Protein AF-A0A7Z9REV5-F1 (afdb_monomer_lite)

Foldseek 3Di:
DPDPDPADDADPPDDDPDDDPSNDPDDDPDDDDDDDDDDPDDLDAADVVQQWDDKDAPDDWDQDPVVQKTKGWIWTDHNPDPGTFIFIWIGNPSRHIDWAQPLPDQDPNDSRGGTPGDQDPPDDDDPVRPPQPQSDWDADPPDPDPVVRIDGDGDDPDPDDDDPDPPVVVVVVVVVPDDDVVVVVVVVVVVVVVVVVVVVVVVVD

Sequence (205 aa):
MKQNSPVSIVPLGQRQLCLDDDDIDWMENLTWKMHQPAKKGAVIRPDLSQGISSHQIRAAPLWDPNERIFKILTLGRPDDLEFNASSYFESQDGLNWAKPALNQIEYRETTENNYLSVDQEGVPMDLENYSLAPTLAVYDSDTDDPLARFKGATYIGGLQRNRFQSELVFLCQMLAAGRCCITQLLFQAVMSIIEAMIWLRGHLS

Radius of gyration: 21.75 Å; chains: 1; bounding box: 56×41×66 Å

pLDDT: mean 71.76, std 21.17, range [26.17, 97.0]

Structure (mmCIF, N/CA/C/O backbone):
data_AF-A0A7Z9REV5-F1
#
_entry.id   AF-A0A7Z9REV5-F1
#
loop_
_atom_site.group_PDB
_atom_site.id
_atom_site.type_symbol
_atom_site.label_atom_id
_atom_site.label_alt_id
_atom_site.label_comp_id
_atom_site.label_asym_id
_atom_site.label_entity_id
_atom_site.label_seq_id
_atom_site.pdbx_PDB_ins_code
_atom_site.Cartn_x
_atom_site.Cartn_y
_atom_site.Cartn_z
_atom_site.occupancy
_atom_site.B_iso_or_equiv
_atom_site.auth_seq_id
_atom_site.auth_comp_id
_atom_site.auth_asym_id
_atom_site.auth_atom_id
_atom_site.pdbx_PDB_mod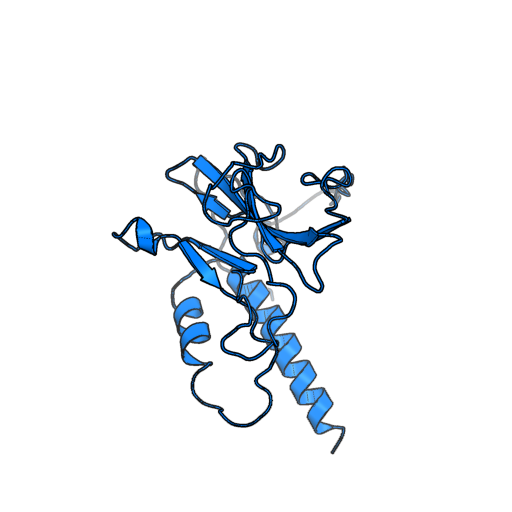el_num
ATOM 1 N N . MET A 1 1 ? -2.749 -3.247 43.337 1.00 40.34 1 MET A N 1
ATOM 2 C CA . MET A 1 1 ? -3.198 -1.851 43.150 1.00 40.34 1 MET A CA 1
ATOM 3 C C . MET A 1 1 ? -2.859 -1.467 41.724 1.00 40.34 1 MET A C 1
ATOM 5 O O . MET A 1 1 ? -1.673 -1.392 41.426 1.00 40.34 1 MET A O 1
ATOM 9 N N . LYS A 1 2 ? -3.856 -1.330 40.837 1.00 52.88 2 LYS A N 1
ATOM 10 C CA . LYS A 1 2 ? -3.623 -0.719 39.520 1.00 52.88 2 LYS A CA 1
ATOM 11 C C . LYS A 1 2 ? -3.199 0.731 39.784 1.00 52.88 2 LYS A C 1
ATOM 13 O O . LYS A 1 2 ? -3.847 1.412 40.576 1.00 52.88 2 LYS A O 1
ATOM 18 N N . GLN A 1 3 ? -2.059 1.149 39.240 1.00 51.62 3 GLN A N 1
ATOM 19 C CA . GLN A 1 3 ? -1.683 2.563 39.242 1.00 51.62 3 GLN A CA 1
ATOM 20 C C . GLN A 1 3 ? -2.773 3.335 38.488 1.00 51.62 3 GLN A C 1
ATOM 22 O O . GLN A 1 3 ? -3.322 2.806 37.525 1.00 51.62 3 GLN A O 1
ATOM 27 N N . ASN A 1 4 ? -3.115 4.543 38.945 1.00 59.03 4 ASN A N 1
ATOM 28 C CA . ASN A 1 4 ? -4.060 5.423 38.254 1.00 59.03 4 ASN A CA 1
ATOM 29 C C . ASN A 1 4 ? -3.465 5.838 36.901 1.00 59.03 4 ASN A C 1
ATOM 31 O O . ASN A 1 4 ? -2.814 6.879 36.796 1.00 59.03 4 ASN A O 1
ATOM 35 N N . SER A 1 5 ? -3.667 5.013 35.878 1.00 56.62 5 SER A N 1
ATOM 36 C CA . SER A 1 5 ? -3.494 5.420 34.491 1.00 56.62 5 SER A CA 1
ATOM 37 C C . SER A 1 5 ? -4.490 6.549 34.191 1.00 56.62 5 SER A C 1
ATOM 39 O O . SER A 1 5 ? -5.608 6.535 34.716 1.00 56.62 5 SER A O 1
ATOM 41 N N . PRO A 1 6 ? -4.103 7.569 33.410 1.00 63.97 6 PRO A N 1
ATOM 42 C CA . PRO A 1 6 ? -5.026 8.627 33.025 1.00 63.97 6 PRO A CA 1
ATOM 43 C C . PRO A 1 6 ? -6.214 8.024 32.266 1.00 63.97 6 PRO A C 1
ATOM 45 O O . PRO A 1 6 ? -6.020 7.225 31.356 1.00 63.97 6 PRO A O 1
ATOM 48 N N . VAL A 1 7 ? -7.433 8.419 32.645 1.00 67.31 7 VAL A N 1
ATOM 49 C CA . VAL A 1 7 ? -8.666 7.993 31.969 1.00 67.31 7 VAL A CA 1
ATOM 50 C C . VAL A 1 7 ? -8.585 8.389 30.496 1.00 67.31 7 VAL A C 1
ATOM 52 O O . VAL A 1 7 ? -8.423 9.570 30.173 1.00 67.31 7 VAL A O 1
ATOM 55 N N . SER A 1 8 ? -8.697 7.401 29.612 1.00 70.00 8 SER A N 1
ATOM 56 C CA . SER A 1 8 ? -8.812 7.606 28.171 1.00 70.00 8 SER A CA 1
ATOM 57 C C . SER A 1 8 ? -10.162 8.264 27.873 1.00 70.00 8 SER A C 1
ATOM 59 O O . SER A 1 8 ? -11.220 7.703 28.155 1.00 70.00 8 SER A O 1
ATOM 61 N N . ILE A 1 9 ? -10.149 9.500 27.366 1.00 77.50 9 ILE A N 1
ATOM 62 C CA . ILE A 1 9 ? -11.364 10.226 26.976 1.00 77.50 9 ILE A CA 1
ATOM 63 C C . ILE A 1 9 ? -11.417 10.253 25.454 1.00 77.50 9 ILE A C 1
ATOM 65 O O . ILE A 1 9 ? -10.601 10.921 24.820 1.00 77.50 9 ILE A O 1
ATOM 69 N N . VAL A 1 10 ? -12.411 9.580 24.872 1.00 81.31 10 VAL A N 1
ATOM 70 C CA . VAL A 1 10 ? -12.722 9.689 23.441 1.00 81.31 10 VAL A CA 1
ATOM 71 C C . VAL A 1 10 ? -13.585 10.938 23.226 1.00 81.31 10 VAL A C 1
ATOM 73 O O . VAL A 1 10 ? -14.709 10.988 23.736 1.00 81.31 10 VAL A O 1
ATOM 76 N N . PRO A 1 11 ? -13.109 11.964 22.495 1.00 85.25 11 PRO A N 1
ATOM 77 C CA . PRO A 1 11 ? -13.899 13.161 22.230 1.00 85.25 11 PRO A CA 1
ATOM 78 C C . PRO A 1 11 ? -15.211 12.841 21.509 1.00 85.25 11 PRO A C 1
ATOM 80 O O . PRO A 1 11 ? -15.286 11.928 20.683 1.00 85.25 11 PRO A O 1
ATOM 83 N N . LEU A 1 12 ? -16.244 13.644 21.773 1.00 83.19 12 LEU A N 1
ATOM 84 C CA . LEU A 1 12 ? -17.535 13.499 21.107 1.00 83.19 12 LEU A CA 1
ATOM 85 C C . LEU A 1 12 ? -17.359 13.579 19.579 1.00 83.19 12 LEU A C 1
ATOM 87 O O . LEU A 1 12 ? -16.775 14.528 19.061 1.00 83.19 12 LEU A O 1
ATOM 91 N N . GLY A 1 13 ? -17.874 12.577 18.862 1.00 86.25 13 GLY A N 1
ATOM 92 C CA . GLY A 1 13 ? -17.752 12.470 17.403 1.00 86.25 13 GLY A CA 1
ATOM 93 C C . GLY A 1 13 ? -16.536 11.678 16.912 1.00 86.25 13 GLY A C 1
ATOM 94 O O . GLY A 1 13 ? -16.452 11.401 15.716 1.00 86.25 13 GLY A O 1
ATOM 95 N N . GLN A 1 14 ? -15.635 11.258 17.803 1.00 84.00 14 GLN A N 1
ATOM 96 C CA . GLN A 1 14 ? -14.557 10.326 17.475 1.00 84.00 14 GLN A CA 1
ATOM 97 C C . GLN A 1 14 ? -14.938 8.885 17.830 1.00 84.00 14 GLN A C 1
ATOM 99 O O . GLN A 1 14 ? -15.880 8.628 18.581 1.00 84.00 14 GLN A O 1
ATOM 104 N N . ARG A 1 15 ? -14.224 7.925 17.238 1.00 80.25 15 ARG A N 1
ATOM 105 C CA . ARG A 1 15 ? -14.389 6.494 17.508 1.00 80.25 15 ARG A CA 1
ATOM 106 C C . ARG A 1 15 ? -13.037 5.910 17.871 1.00 80.25 15 ARG A C 1
ATOM 108 O O . ARG A 1 15 ? -12.053 6.171 17.186 1.00 80.25 15 ARG A O 1
ATOM 115 N N . GLN A 1 16 ? -13.020 5.099 18.914 1.00 77.94 16 GLN A N 1
ATOM 116 C CA . GLN A 1 16 ? -11.859 4.325 19.310 1.00 77.94 16 GLN A CA 1
ATOM 117 C C . GLN A 1 16 ? -11.943 2.938 18.668 1.00 77.94 16 GLN A C 1
ATOM 119 O O . GLN A 1 16 ? -12.993 2.296 18.695 1.00 77.94 16 GLN A O 1
ATOM 124 N N . LEU A 1 17 ? -10.856 2.520 18.018 1.00 76.31 17 LEU A N 1
ATOM 125 C CA . LEU A 1 17 ? -10.814 1.269 17.260 1.00 76.31 17 LEU A CA 1
ATOM 126 C C . LEU A 1 17 ? -10.536 0.053 18.155 1.00 76.31 17 LEU A C 1
ATOM 128 O O . LEU A 1 17 ? -11.086 -1.017 17.908 1.00 76.31 17 LEU A O 1
ATOM 132 N N . CYS A 1 18 ? -9.705 0.231 19.185 1.00 77.81 18 CYS A N 1
ATOM 133 C CA . CYS A 1 18 ? -9.316 -0.810 20.134 1.00 77.81 18 CYS A CA 1
ATOM 134 C C . CYS A 1 18 ? -9.806 -0.432 21.530 1.00 77.81 18 CYS A C 1
ATOM 136 O O . CYS A 1 18 ? -9.525 0.675 21.977 1.00 77.81 18 CYS A O 1
ATOM 138 N N . LEU A 1 19 ? -10.555 -1.327 22.170 1.00 78.38 19 LEU A N 1
ATOM 139 C CA . LEU A 1 19 ? -10.929 -1.223 23.578 1.00 78.38 19 LEU A CA 1
ATOM 140 C C . LEU A 1 19 ? -9.958 -2.080 24.381 1.00 78.38 19 LEU A C 1
ATOM 142 O O . LEU A 1 19 ? -9.921 -3.299 24.185 1.00 78.38 19 LEU A O 1
ATOM 146 N N . ASP A 1 20 ? -9.230 -1.440 25.281 1.00 76.94 20 ASP A N 1
ATOM 147 C CA . ASP A 1 20 ? -8.232 -2.073 26.127 1.00 76.94 20 ASP A CA 1
ATOM 148 C C . ASP A 1 20 ? -8.725 -2.069 27.592 1.00 76.94 20 ASP A C 1
ATOM 150 O O . ASP A 1 20 ? -9.698 -1.399 27.945 1.00 76.94 20 ASP A O 1
ATOM 154 N N . ASP A 1 21 ? -8.065 -2.819 28.480 1.00 78.81 21 ASP A N 1
ATOM 155 C CA . ASP A 1 21 ? -8.470 -2.933 29.896 1.00 78.81 21 ASP A CA 1
ATOM 156 C C . ASP A 1 21 ? -8.438 -1.595 30.659 1.00 78.81 21 ASP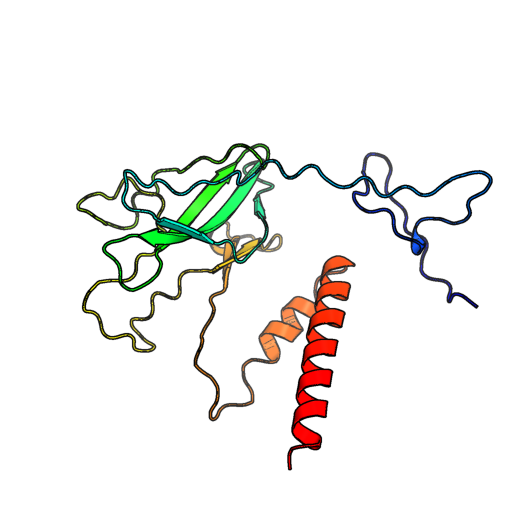 A C 1
ATOM 158 O O . ASP A 1 21 ? -9.046 -1.480 31.725 1.00 78.81 21 ASP A O 1
ATOM 162 N N . ASP A 1 22 ? -7.705 -0.608 30.143 1.00 78.19 22 ASP A N 1
ATOM 163 C CA . ASP A 1 22 ? -7.617 0.741 30.707 1.00 78.19 22 ASP A CA 1
ATOM 164 C C . ASP A 1 22 ? -8.801 1.635 30.291 1.00 78.19 22 ASP A C 1
ATOM 166 O O . ASP A 1 22 ? -9.064 2.644 30.948 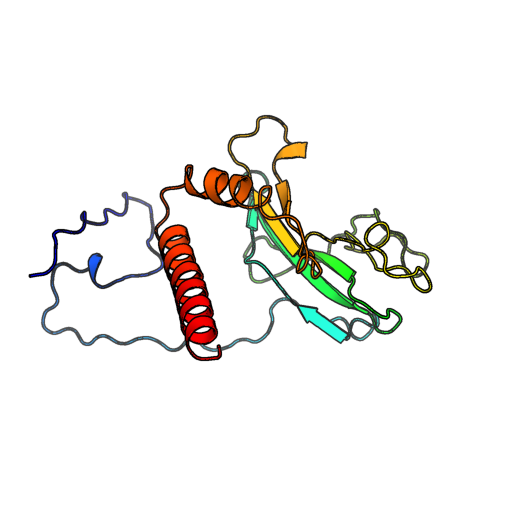1.00 78.19 22 ASP A O 1
ATOM 170 N N . ASP A 1 23 ? -9.547 1.266 29.242 1.00 77.75 23 ASP A N 1
ATOM 171 C CA . ASP A 1 23 ? -10.738 1.995 28.784 1.00 77.75 23 ASP A CA 1
ATOM 172 C C . ASP A 1 23 ? -12.017 1.557 29.518 1.00 77.75 23 ASP A C 1
ATOM 174 O O . ASP A 1 23 ? -13.086 2.145 29.337 1.00 77.75 23 ASP A O 1
ATOM 178 N N . ILE A 1 24 ? -11.932 0.501 30.332 1.00 79.56 24 ILE A N 1
ATOM 179 C CA . ILE A 1 24 ? -13.079 -0.136 30.979 1.00 79.56 24 ILE A CA 1
ATOM 180 C C . ILE A 1 24 ? -12.981 0.048 32.491 1.00 79.56 24 ILE A C 1
ATOM 182 O O . ILE A 1 24 ? -12.212 -0.625 33.171 1.00 79.56 24 ILE A O 1
ATOM 186 N N . ASP A 1 25 ? -13.822 0.935 33.022 1.00 81.31 25 ASP A N 1
ATOM 187 C CA . ASP A 1 25 ? -13.905 1.211 34.462 1.00 81.31 25 ASP A CA 1
ATOM 188 C C . ASP A 1 25 ? -14.454 0.004 35.246 1.00 81.31 25 ASP A C 1
ATOM 190 O O . ASP A 1 25 ? -13.888 -0.422 36.253 1.00 81.31 25 ASP A O 1
ATOM 194 N N . TRP A 1 26 ? -15.531 -0.617 34.751 1.00 83.75 26 TRP A N 1
ATOM 195 C CA . TRP A 1 26 ? -16.111 -1.818 35.353 1.00 83.75 26 TRP A CA 1
ATOM 196 C C . TRP A 1 26 ? -16.945 -2.625 34.346 1.00 83.75 26 TRP A C 1
ATOM 198 O O . TRP A 1 26 ? -17.399 -2.110 33.324 1.00 83.75 26 TRP A O 1
ATOM 208 N N . MET A 1 27 ? -17.161 -3.908 34.646 1.00 85.69 27 MET A N 1
ATOM 209 C CA . MET A 1 27 ? -18.037 -4.806 33.887 1.00 85.69 27 MET A CA 1
ATOM 210 C C . MET A 1 27 ? -18.852 -5.671 34.841 1.00 85.69 27 MET A C 1
ATOM 212 O O . MET A 1 27 ? -18.303 -6.232 35.787 1.00 85.69 27 MET A O 1
ATOM 216 N N . GLU A 1 28 ? -20.136 -5.857 34.555 1.00 92.62 28 GLU A N 1
ATOM 217 C CA . GLU A 1 28 ? -21.008 -6.765 35.302 1.00 92.62 28 GLU A CA 1
ATOM 218 C C . GLU A 1 28 ? -21.945 -7.487 34.341 1.00 92.62 28 GLU A C 1
ATOM 220 O O . GLU A 1 28 ? -22.479 -6.887 33.411 1.00 92.62 28 GLU A O 1
ATOM 225 N N . ASN A 1 29 ? -22.142 -8.790 34.561 1.00 93.44 29 ASN A N 1
ATOM 226 C CA . ASN A 1 29 ? -23.033 -9.636 33.760 1.00 93.44 29 ASN A CA 1
ATOM 227 C C . ASN A 1 29 ? -22.753 -9.618 32.238 1.00 93.44 29 ASN A C 1
ATOM 229 O O . ASN A 1 29 ? -23.631 -9.947 31.440 1.00 93.44 29 ASN A O 1
ATOM 233 N N . LEU A 1 30 ? -21.525 -9.282 31.822 1.00 87.62 30 LEU A N 1
ATOM 234 C CA . LEU A 1 30 ? -21.071 -9.326 30.430 1.00 87.62 30 LEU A CA 1
ATOM 235 C C . LEU A 1 30 ? -20.077 -10.469 30.215 1.00 87.62 30 LEU A C 1
ATOM 237 O O . LEU A 1 30 ? -19.243 -10.764 31.067 1.00 87.62 30 LEU A O 1
ATOM 241 N N . THR A 1 31 ? -20.146 -11.098 29.042 1.00 84.25 31 THR A N 1
ATOM 242 C CA . THR A 1 31 ? -19.150 -12.077 28.592 1.00 84.25 31 THR A CA 1
ATOM 243 C C . THR A 1 31 ? -18.289 -11.440 27.512 1.00 84.25 31 THR A C 1
ATOM 245 O O . THR A 1 31 ? -18.797 -11.080 26.450 1.00 84.25 31 THR A O 1
ATOM 248 N N . TRP A 1 32 ? -16.985 -11.325 27.763 1.00 80.50 32 TRP A N 1
ATOM 249 C CA . TRP A 1 32 ? -16.032 -10.876 26.753 1.00 80.50 32 TRP A CA 1
ATOM 250 C C . TRP A 1 32 ? -15.918 -11.902 25.628 1.00 80.50 32 TRP A C 1
ATOM 252 O O . TRP A 1 32 ? -15.685 -13.088 25.868 1.00 80.50 32 TRP A O 1
ATOM 262 N N . LYS A 1 33 ? -16.062 -11.442 24.385 1.00 85.00 33 LYS A N 1
ATOM 263 C CA . LYS A 1 33 ? -15.897 -12.285 23.203 1.00 85.00 33 LYS A CA 1
ATOM 264 C C . LYS A 1 33 ? -15.084 -11.553 22.147 1.00 85.00 33 LYS A C 1
ATOM 266 O O . LYS A 1 33 ? -15.582 -10.658 21.475 1.00 85.00 33 LYS A O 1
ATOM 271 N N . MET A 1 34 ? -13.849 -12.003 21.952 1.00 81.81 34 MET A N 1
ATOM 272 C CA . MET A 1 34 ? -13.046 -11.588 20.807 1.00 81.81 34 MET A CA 1
ATOM 273 C C . MET A 1 34 ? -13.565 -12.288 19.552 1.00 81.81 34 MET A C 1
ATOM 275 O O . MET A 1 34 ? -13.509 -13.514 19.428 1.00 81.81 34 MET A O 1
ATOM 279 N N . HIS A 1 35 ? -14.101 -11.509 18.618 1.00 83.88 35 HIS A N 1
ATOM 280 C CA . HIS A 1 35 ? -14.516 -12.026 17.323 1.00 83.88 35 HIS A CA 1
ATOM 281 C C . HIS A 1 35 ? -13.281 -12.258 16.456 1.00 83.88 35 HIS A C 1
ATOM 283 O O . HIS A 1 35 ? -12.540 -11.326 16.160 1.00 83.88 35 HIS A O 1
ATOM 289 N N . GLN A 1 36 ? -13.063 -13.505 16.038 1.00 85.56 36 GLN A N 1
ATOM 290 C CA . GLN A 1 36 ? -11.990 -13.815 15.102 1.00 85.56 36 GLN A CA 1
ATOM 291 C C . GLN A 1 36 ? -12.285 -13.156 13.748 1.00 85.56 36 GLN A C 1
ATOM 293 O O . GLN A 1 36 ? -13.343 -13.426 13.167 1.00 85.56 36 GLN A O 1
ATOM 298 N N . PRO A 1 37 ? -11.390 -12.297 13.228 1.00 85.69 37 PRO A N 1
ATOM 299 C CA . PRO A 1 37 ? -11.586 -11.704 11.919 1.00 85.69 37 PRO A CA 1
ATOM 300 C C . PRO A 1 37 ? -11.567 -12.798 10.848 1.00 85.69 37 PRO A C 1
ATOM 302 O O . PRO A 1 37 ? -10.697 -13.669 10.816 1.00 85.69 37 PRO A O 1
ATOM 305 N N . ALA A 1 38 ? -12.531 -12.748 9.930 1.00 90.56 38 ALA A N 1
ATOM 306 C CA . ALA A 1 38 ? -12.542 -13.643 8.783 1.00 90.56 38 ALA A CA 1
ATOM 307 C C . ALA A 1 38 ? -11.480 -13.188 7.771 1.00 90.56 38 ALA A C 1
ATOM 309 O O . ALA A 1 38 ? -11.631 -12.137 7.149 1.00 90.56 38 ALA A O 1
ATOM 310 N N . LYS A 1 39 ? -10.424 -13.984 7.565 1.00 88.62 39 LYS A N 1
ATOM 311 C CA . LYS A 1 39 ? -9.391 -13.692 6.559 1.00 88.62 39 LYS A CA 1
ATOM 312 C C . LYS A 1 39 ? -10.011 -13.691 5.153 1.00 88.62 39 LYS A C 1
ATOM 314 O O . LYS A 1 39 ? -10.463 -14.728 4.677 1.00 88.62 39 LYS A O 1
ATOM 319 N N . LYS A 1 40 ? -10.020 -12.532 4.483 1.00 88.50 40 LYS A N 1
ATOM 320 C CA . LYS A 1 40 ? -10.588 -12.350 3.126 1.00 88.50 40 LYS A CA 1
ATOM 321 C C . LYS A 1 40 ? -9.564 -12.452 1.987 1.00 88.50 40 LYS A C 1
ATOM 323 O O . LYS A 1 40 ? -9.926 -12.323 0.823 1.00 88.50 40 LYS A O 1
ATOM 328 N N . GLY A 1 41 ? -8.304 -12.736 2.313 1.00 90.44 41 GLY A N 1
ATOM 329 C CA . GLY A 1 41 ? -7.204 -12.786 1.348 1.00 90.44 41 GLY A CA 1
ATOM 330 C C . GLY A 1 41 ? -6.516 -11.433 1.163 1.00 90.44 41 GLY A C 1
ATOM 331 O O . GLY A 1 41 ? -6.765 -10.497 1.919 1.00 90.44 41 GLY A O 1
ATOM 332 N N . ALA A 1 42 ? -5.607 -11.360 0.190 1.00 91.44 42 ALA A N 1
ATOM 333 C CA . ALA A 1 42 ? -4.852 -10.148 -0.110 1.00 91.44 42 ALA A CA 1
ATOM 334 C C . ALA A 1 42 ? -5.690 -9.162 -0.939 1.00 91.44 42 ALA A C 1
ATOM 336 O O . ALA A 1 42 ? -6.359 -9.565 -1.894 1.00 91.44 42 ALA A O 1
ATOM 337 N N . VAL A 1 43 ? -5.633 -7.879 -0.574 1.00 93.06 43 VAL A N 1
ATOM 338 C CA . VAL A 1 43 ? -6.300 -6.779 -1.295 1.00 93.06 43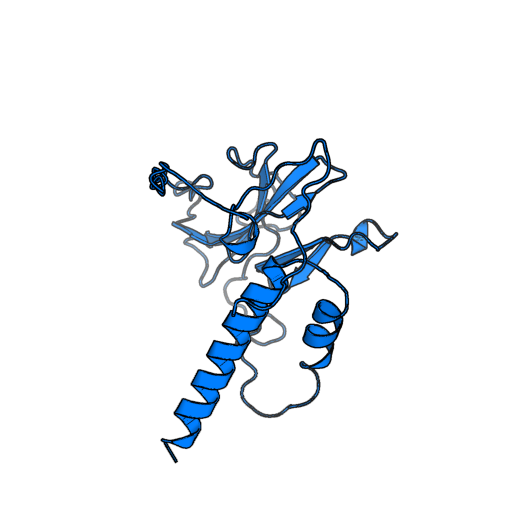 VAL A CA 1
ATOM 339 C C . VAL A 1 43 ? -5.469 -6.263 -2.474 1.00 93.06 43 VAL A C 1
ATOM 341 O O . VAL A 1 43 ? -6.032 -5.876 -3.489 1.00 93.06 43 VAL A O 1
ATOM 344 N N . ILE A 1 44 ? -4.140 -6.369 -2.386 1.00 93.81 44 ILE A N 1
ATOM 345 C CA . ILE A 1 44 ? -3.206 -6.191 -3.504 1.00 93.81 44 ILE A CA 1
ATOM 346 C C . ILE A 1 44 ? -2.706 -7.581 -3.899 1.00 93.81 44 ILE A C 1
ATOM 348 O O . ILE A 1 44 ? -2.214 -8.329 -3.050 1.00 93.81 44 ILE A O 1
ATOM 352 N N . ARG A 1 45 ? -2.864 -7.952 -5.171 1.00 93.69 45 ARG A N 1
ATOM 353 C CA . ARG A 1 45 ? -2.457 -9.264 -5.695 1.00 93.69 45 ARG A CA 1
ATOM 354 C C . ARG A 1 45 ? -1.305 -9.112 -6.691 1.00 93.69 45 ARG A C 1
ATOM 356 O O . ARG A 1 45 ? -1.284 -8.126 -7.422 1.00 93.69 45 ARG A O 1
ATOM 363 N N . PRO A 1 46 ? -0.356 -10.066 -6.730 1.00 92.88 46 PRO A N 1
ATOM 364 C CA . PRO A 1 46 ? 0.622 -10.135 -7.808 1.00 92.88 46 PRO A CA 1
ATOM 365 C C . PRO A 1 46 ? -0.066 -10.311 -9.162 1.00 92.88 46 PRO A C 1
ATOM 367 O O . PRO A 1 46 ? -1.029 -11.071 -9.274 1.00 92.88 46 PRO A O 1
ATOM 370 N N . ASP A 1 47 ? 0.448 -9.614 -10.172 1.00 91.94 47 ASP A N 1
ATOM 371 C CA . ASP A 1 47 ? 0.041 -9.804 -11.558 1.00 91.94 47 ASP A CA 1
ATOM 372 C C . ASP A 1 47 ? 1.034 -10.741 -12.251 1.00 91.94 47 ASP A C 1
ATOM 374 O O . ASP A 1 47 ? 2.083 -10.326 -12.748 1.00 91.94 47 ASP A O 1
ATOM 378 N N . LEU A 1 48 ? 0.685 -12.028 -12.265 1.00 93.19 48 LEU A N 1
ATOM 379 C CA . LEU A 1 48 ? 1.504 -13.072 -12.880 1.00 93.19 48 LEU A CA 1
ATOM 380 C C . LEU A 1 48 ? 1.621 -12.899 -14.400 1.00 93.19 48 LEU A C 1
ATOM 382 O O . LEU A 1 48 ? 2.613 -13.334 -14.975 1.00 93.19 48 LEU A O 1
ATOM 386 N N . SER A 1 49 ? 0.639 -12.263 -15.052 1.00 91.75 49 SER A N 1
ATOM 387 C CA . SER A 1 49 ? 0.702 -11.998 -16.496 1.00 91.75 49 SER A CA 1
ATOM 388 C C . SER A 1 49 ? 1.754 -10.943 -16.841 1.00 91.75 49 SER A C 1
ATOM 390 O O . SER A 1 49 ? 2.285 -10.937 -17.946 1.00 91.75 49 SER A O 1
ATOM 392 N N . GLN A 1 50 ? 2.092 -10.100 -15.864 1.00 88.31 50 GLN A N 1
ATOM 393 C CA . GLN A 1 50 ? 3.158 -9.106 -15.926 1.00 88.31 50 GLN A CA 1
ATOM 394 C C . GLN A 1 50 ? 4.459 -9.625 -15.293 1.00 88.31 50 GLN A C 1
ATOM 396 O O . GLN A 1 50 ? 5.337 -8.830 -14.973 1.00 88.31 50 GLN A O 1
ATOM 401 N N . GLY A 1 51 ? 4.598 -10.934 -15.054 1.00 91.69 51 GLY A N 1
ATOM 402 C CA . GLY A 1 51 ? 5.812 -11.514 -14.468 1.00 91.69 51 GLY A CA 1
ATOM 403 C C . GLY A 1 51 ? 6.059 -11.134 -13.001 1.00 91.69 51 GLY A C 1
ATOM 404 O O . GLY A 1 51 ? 7.147 -11.351 -12.481 1.00 91.69 51 GLY A O 1
ATOM 405 N N . ILE A 1 52 ? 5.074 -10.572 -12.290 1.00 92.50 52 ILE A N 1
ATOM 406 C CA . ILE A 1 52 ? 5.219 -10.228 -10.868 1.00 92.50 52 ILE A CA 1
ATOM 407 C C . ILE A 1 52 ? 4.727 -11.401 -10.026 1.00 92.50 52 ILE A C 1
ATOM 409 O O . ILE A 1 52 ? 3.535 -11.688 -9.989 1.00 92.50 52 ILE A O 1
ATOM 413 N N . SER A 1 53 ? 5.632 -12.058 -9.303 1.00 92.31 53 SER A N 1
ATOM 414 C CA . SER A 1 53 ? 5.341 -13.283 -8.540 1.00 92.31 53 SER A CA 1
ATOM 415 C C . SER A 1 53 ? 4.781 -13.036 -7.134 1.00 92.31 53 SER A C 1
ATOM 417 O O . SER A 1 53 ? 4.020 -13.850 -6.607 1.00 92.31 53 SER A O 1
ATOM 419 N N . SER A 1 54 ? 5.140 -11.918 -6.499 1.00 92.25 54 SER A N 1
ATOM 420 C CA . SER A 1 54 ? 4.677 -11.576 -5.150 1.00 92.25 54 SER A CA 1
ATOM 421 C C . SER A 1 54 ? 4.770 -10.079 -4.870 1.00 92.25 54 SER A C 1
ATOM 423 O O . SER A 1 54 ? 5.498 -9.360 -5.551 1.00 92.25 54 SER A O 1
ATOM 425 N N . HIS A 1 55 ? 4.029 -9.634 -3.852 1.00 92.00 55 HIS A N 1
ATOM 426 C CA . HIS A 1 55 ? 4.162 -8.316 -3.238 1.00 92.00 55 HIS A CA 1
ATOM 427 C C . HIS A 1 55 ? 4.381 -8.487 -1.735 1.00 92.00 55 HIS A C 1
ATOM 429 O O . HIS A 1 55 ? 3.696 -9.285 -1.088 1.00 92.00 55 HIS A O 1
ATOM 435 N N . GLN A 1 56 ? 5.300 -7.711 -1.172 1.00 88.50 56 GLN A N 1
ATOM 436 C CA . GLN A 1 56 ? 5.504 -7.587 0.268 1.00 88.50 56 GLN A CA 1
ATOM 437 C C . GLN A 1 56 ? 5.240 -6.148 0.705 1.00 88.50 56 GLN A C 1
ATOM 439 O O . GLN A 1 56 ? 5.616 -5.208 0.013 1.00 88.50 56 GLN A O 1
ATOM 444 N N . ILE A 1 57 ? 4.636 -5.973 1.878 1.00 86.88 57 ILE A N 1
ATOM 445 C CA . ILE A 1 57 ? 4.514 -4.667 2.534 1.00 86.88 57 ILE A CA 1
ATOM 446 C C . ILE A 1 57 ? 5.435 -4.635 3.750 1.00 86.88 57 ILE A C 1
ATOM 448 O O . ILE A 1 57 ? 5.565 -5.629 4.467 1.00 86.88 57 ILE A O 1
ATOM 452 N N . ARG A 1 58 ? 6.096 -3.498 3.967 1.00 83.62 58 ARG A N 1
ATOM 453 C CA . ARG A 1 58 ? 6.970 -3.261 5.131 1.00 83.62 58 ARG A CA 1
ATOM 454 C C . ARG A 1 58 ? 6.399 -2.215 6.089 1.00 83.62 58 ARG A C 1
ATOM 456 O O . ARG A 1 58 ? 6.937 -2.027 7.174 1.00 83.62 58 ARG A O 1
ATOM 463 N N . ALA A 1 59 ? 5.293 -1.586 5.703 1.00 83.31 59 ALA A N 1
ATOM 464 C CA . ALA A 1 59 ? 4.613 -0.543 6.446 1.00 83.31 59 ALA A CA 1
ATOM 465 C C . ALA A 1 59 ? 3.094 -0.661 6.285 1.00 83.31 59 ALA A C 1
ATOM 467 O O . ALA A 1 59 ? 2.603 -1.237 5.311 1.00 83.31 59 ALA A O 1
ATOM 468 N N . ALA A 1 60 ? 2.358 -0.098 7.243 1.00 88.25 60 ALA A N 1
ATOM 469 C CA . ALA A 1 60 ? 0.924 0.102 7.099 1.00 88.25 60 ALA A CA 1
ATOM 470 C C . ALA A 1 60 ? 0.628 1.150 6.004 1.00 88.25 60 ALA A C 1
ATOM 472 O O . ALA A 1 60 ? 1.477 2.008 5.743 1.00 88.25 60 ALA A O 1
ATOM 473 N N . PRO A 1 61 ? -0.570 1.116 5.389 1.00 91.25 61 PRO A N 1
ATOM 474 C CA . PRO A 1 61 ? -1.070 2.220 4.580 1.00 91.25 61 PRO A CA 1
ATOM 475 C C . PRO A 1 61 ? -0.947 3.570 5.286 1.00 91.25 61 PRO A C 1
ATOM 477 O O . PRO A 1 61 ? -1.291 3.704 6.461 1.00 91.25 61 PRO A O 1
ATOM 480 N N . LEU A 1 62 ? -0.523 4.576 4.538 1.00 91.00 62 LEU A N 1
ATOM 481 C CA . LEU A 1 62 ? -0.464 5.960 4.968 1.00 91.00 62 LEU A CA 1
ATOM 482 C C . LEU A 1 62 ? -1.736 6.680 4.522 1.00 91.00 62 LEU A C 1
ATOM 484 O O . LEU A 1 62 ? -2.115 6.583 3.361 1.00 91.00 62 LEU A O 1
ATOM 488 N N . TRP A 1 63 ? -2.388 7.414 5.418 1.00 89.12 63 TRP A N 1
ATOM 489 C CA . TRP A 1 63 ? -3.492 8.298 5.046 1.00 89.12 63 TRP A CA 1
ATOM 490 C C . TRP A 1 63 ? -2.954 9.672 4.644 1.00 89.12 63 TRP A C 1
ATOM 492 O O . TRP A 1 63 ? -2.274 10.319 5.442 1.00 89.12 63 TRP A O 1
ATOM 502 N N . ASP A 1 64 ? -3.278 10.126 3.435 1.00 88.19 64 ASP A N 1
ATOM 503 C CA . ASP A 1 64 ? -3.053 11.504 3.005 1.00 88.19 64 ASP A CA 1
ATOM 504 C C . ASP A 1 64 ? -4.302 12.347 3.325 1.00 88.19 64 ASP A C 1
ATOM 506 O O . ASP A 1 64 ? -5.343 12.160 2.687 1.00 88.19 64 ASP A O 1
ATOM 510 N N . PRO A 1 65 ? -4.248 13.281 4.292 1.00 84.88 65 PRO A N 1
ATOM 511 C CA . PRO A 1 65 ? -5.411 14.083 4.666 1.00 84.88 65 PRO A CA 1
ATOM 512 C C . PRO A 1 65 ? -5.820 15.116 3.605 1.00 84.88 65 PRO A C 1
ATOM 514 O O . PRO A 1 65 ? -6.980 15.542 3.608 1.00 84.88 65 PRO A O 1
ATOM 517 N N . ASN A 1 66 ? -4.908 15.514 2.714 1.00 86.69 66 ASN A N 1
ATOM 518 C CA . ASN A 1 66 ? -5.177 16.504 1.672 1.00 86.69 66 ASN A CA 1
ATOM 519 C C . ASN A 1 66 ? -5.889 15.851 0.488 1.00 86.69 66 ASN A C 1
ATOM 521 O O . ASN A 1 66 ? -6.939 16.326 0.054 1.00 86.69 66 ASN A O 1
ATOM 525 N N . GLU A 1 67 ? -5.343 14.735 0.006 1.00 88.50 67 GLU A N 1
ATOM 526 C CA . GLU A 1 67 ? -5.921 13.980 -1.112 1.00 88.50 67 GLU A CA 1
ATOM 527 C C . GLU A 1 67 ? -7.068 13.063 -0.670 1.00 88.50 67 GLU A C 1
ATOM 529 O O . GLU A 1 67 ? -7.887 12.655 -1.491 1.00 88.50 67 GLU A O 1
ATOM 534 N N . ARG A 1 68 ? -7.172 12.787 0.636 1.00 93.06 68 ARG A N 1
ATOM 535 C CA . ARG A 1 68 ? -8.163 11.889 1.244 1.00 93.06 68 ARG A CA 1
ATOM 536 C C . ARG A 1 68 ? -8.115 10.484 0.649 1.00 93.06 68 ARG A C 1
ATOM 538 O O . ARG A 1 68 ? -9.151 9.878 0.372 1.00 93.06 68 ARG A O 1
ATOM 545 N N . ILE A 1 69 ? -6.900 9.978 0.477 1.00 94.62 69 ILE A N 1
ATOM 546 C CA . ILE A 1 69 ? -6.632 8.627 -0.007 1.00 94.62 69 ILE A CA 1
ATOM 547 C C . ILE A 1 69 ? -5.590 7.944 0.873 1.00 94.62 69 ILE A C 1
ATOM 549 O O . ILE A 1 69 ? -4.725 8.576 1.480 1.00 94.62 69 ILE A O 1
ATOM 553 N N . PHE A 1 70 ? -5.668 6.624 0.920 1.00 94.62 70 PHE A N 1
ATOM 554 C CA . PHE A 1 70 ? -4.615 5.765 1.420 1.00 94.62 70 PHE A CA 1
ATOM 555 C C . PHE A 1 70 ? -3.548 5.563 0.348 1.00 94.62 70 PHE A C 1
ATOM 557 O O . PHE A 1 70 ? -3.861 5.309 -0.812 1.00 94.62 70 PHE A O 1
ATOM 564 N N . LYS A 1 71 ? -2.289 5.615 0.766 1.00 93.38 71 LYS A N 1
ATOM 565 C CA . LYS A 1 71 ? -1.087 5.404 -0.039 1.00 93.38 71 LYS A CA 1
ATOM 566 C C . LYS A 1 71 ? -0.291 4.256 0.570 1.00 93.38 71 LYS A C 1
ATOM 568 O O . LYS A 1 71 ? -0.172 4.173 1.793 1.00 93.38 71 LYS A O 1
ATOM 573 N N . ILE A 1 72 ? 0.261 3.359 -0.238 1.00 91.94 72 ILE A N 1
ATOM 574 C CA . ILE A 1 72 ? 1.128 2.288 0.269 1.00 91.94 72 ILE A CA 1
ATOM 575 C C . ILE A 1 72 ? 2.271 1.990 -0.694 1.00 91.94 72 ILE A C 1
ATOM 577 O O . ILE A 1 72 ? 2.104 2.000 -1.913 1.00 91.94 72 ILE A O 1
ATOM 581 N N . LEU A 1 73 ? 3.435 1.702 -0.112 1.00 91.00 73 LEU A N 1
ATOM 582 C CA . LEU A 1 73 ? 4.599 1.199 -0.826 1.00 91.00 73 LEU A CA 1
ATOM 583 C C . LEU A 1 73 ? 4.684 -0.315 -0.662 1.00 91.00 73 LEU A C 1
ATOM 585 O O . LEU A 1 73 ? 4.502 -0.859 0.431 1.00 91.00 73 LEU A O 1
ATOM 589 N N . THR A 1 74 ? 4.976 -0.993 -1.761 1.00 89.38 74 THR A N 1
ATOM 590 C CA . THR A 1 74 ? 5.127 -2.447 -1.808 1.00 89.38 74 THR A CA 1
ATOM 591 C C . THR A 1 74 ? 6.456 -2.809 -2.453 1.00 89.38 74 THR A C 1
ATOM 593 O O . THR A 1 74 ? 6.950 -2.086 -3.312 1.00 89.38 74 THR A O 1
ATOM 596 N N . LEU A 1 75 ? 7.013 -3.950 -2.066 1.00 88.06 75 LEU A N 1
ATOM 597 C CA . LEU A 1 75 ? 8.147 -4.580 -2.730 1.00 88.06 75 LEU A CA 1
ATOM 598 C C . LEU A 1 75 ? 7.610 -5.728 -3.583 1.00 88.06 75 LEU A C 1
ATOM 600 O O . LEU A 1 75 ? 7.210 -6.768 -3.050 1.00 88.06 75 LEU A O 1
ATOM 604 N N . GLY A 1 76 ? 7.539 -5.504 -4.889 1.00 88.38 76 GLY A N 1
ATOM 605 C CA . GLY A 1 76 ? 7.187 -6.505 -5.885 1.00 88.38 76 GLY A CA 1
ATOM 606 C C . GLY A 1 76 ? 8.389 -7.372 -6.251 1.00 88.38 76 GLY A C 1
ATOM 607 O O . GLY A 1 76 ? 9.530 -6.913 -6.195 1.00 88.38 76 GLY A O 1
ATOM 608 N N . ARG A 1 77 ? 8.132 -8.616 -6.660 1.00 88.38 77 ARG A N 1
ATOM 609 C CA . ARG A 1 77 ? 9.153 -9.531 -7.191 1.00 88.38 77 ARG A CA 1
ATOM 610 C C . ARG A 1 77 ? 8.902 -9.831 -8.672 1.00 88.38 77 ARG A C 1
ATOM 612 O O . ARG A 1 77 ? 8.179 -10.798 -8.949 1.00 88.38 77 ARG A O 1
ATOM 619 N N . PRO A 1 78 ? 9.450 -9.025 -9.596 1.00 89.94 78 PRO A N 1
ATOM 620 C CA . PRO A 1 78 ? 9.492 -9.384 -11.007 1.00 89.94 78 PRO A CA 1
ATOM 621 C C . PRO A 1 78 ? 10.336 -10.643 -11.242 1.00 89.94 78 PRO A C 1
ATOM 623 O O . PRO A 1 78 ? 11.200 -10.982 -10.431 1.00 89.94 78 PRO A O 1
ATOM 626 N N . ASP A 1 79 ? 10.036 -11.368 -12.309 1.00 90.12 79 ASP A N 1
ATOM 627 C CA . ASP A 1 79 ? 10.636 -12.656 -12.665 1.00 90.12 79 ASP A CA 1
ATOM 628 C C . ASP A 1 79 ? 11.971 -12.534 -13.411 1.00 90.12 79 ASP A C 1
ATOM 630 O O . ASP A 1 79 ? 12.803 -13.435 -13.321 1.00 90.12 79 ASP A O 1
ATOM 634 N N . ASP A 1 80 ? 12.185 -11.413 -14.090 1.00 87.56 80 ASP A N 1
ATOM 635 C CA . ASP A 1 80 ? 13.403 -11.045 -14.818 1.00 87.56 80 ASP A CA 1
ATOM 636 C C . ASP A 1 80 ? 14.397 -10.226 -13.975 1.00 87.56 80 ASP A C 1
ATOM 638 O O . ASP A 1 80 ? 15.440 -9.828 -14.480 1.00 87.56 80 ASP A O 1
ATOM 642 N N . LEU A 1 81 ? 14.107 -9.986 -12.690 1.00 80.50 81 LEU A N 1
ATOM 643 C CA . LEU A 1 81 ? 15.002 -9.269 -11.781 1.00 80.50 81 LEU A CA 1
ATOM 644 C C . LEU A 1 81 ? 15.585 -10.181 -10.700 1.00 80.50 81 LEU A C 1
ATOM 646 O O . LEU A 1 81 ? 14.893 -10.986 -10.068 1.00 80.50 81 LEU A O 1
ATOM 650 N N . GLU A 1 82 ? 16.873 -9.986 -10.410 1.00 75.62 82 GLU A N 1
ATOM 651 C CA . GLU A 1 82 ? 17.545 -10.675 -9.303 1.00 75.62 82 GLU A CA 1
ATOM 652 C C . GLU A 1 82 ? 16.991 -10.240 -7.936 1.00 75.62 82 GLU A C 1
ATOM 654 O O . GLU A 1 82 ? 16.942 -11.048 -7.001 1.00 75.62 82 GLU A O 1
ATOM 659 N N . PHE A 1 83 ? 16.490 -9.007 -7.827 1.00 76.88 83 PHE A N 1
ATOM 660 C CA . PHE A 1 83 ? 16.019 -8.378 -6.588 1.00 76.88 83 PHE A CA 1
ATOM 661 C C . PHE A 1 83 ? 14.575 -7.845 -6.711 1.00 76.88 83 PHE A C 1
ATOM 663 O O . PHE A 1 83 ? 13.776 -8.421 -7.451 1.00 76.88 83 PHE A O 1
ATOM 670 N N . ASN A 1 84 ? 14.166 -6.886 -5.876 1.00 81.00 84 ASN A N 1
ATOM 671 C CA . ASN A 1 84 ? 12.764 -6.459 -5.774 1.00 81.00 84 ASN A CA 1
ATOM 672 C C . ASN A 1 84 ? 12.573 -5.092 -6.438 1.00 81.00 84 ASN A C 1
ATOM 674 O O . ASN A 1 84 ? 13.456 -4.249 -6.409 1.00 81.00 84 ASN A O 1
ATOM 678 N N . ALA A 1 85 ? 11.376 -4.824 -6.947 1.00 85.19 85 ALA A N 1
ATOM 679 C CA . ALA A 1 85 ? 10.996 -3.490 -7.402 1.00 85.19 85 ALA A CA 1
ATOM 680 C C . ALA A 1 85 ? 10.074 -2.826 -6.373 1.00 85.19 85 ALA A C 1
ATOM 682 O O . ALA A 1 85 ? 9.140 -3.460 -5.873 1.00 85.19 85 ALA A O 1
ATOM 683 N N . SER A 1 86 ? 10.295 -1.550 -6.057 1.00 86.44 86 SER A N 1
ATOM 684 C CA . SER A 1 86 ? 9.385 -0.806 -5.181 1.00 86.44 86 SER A CA 1
ATOM 685 C C . SER A 1 86 ? 8.285 -0.145 -5.986 1.00 86.44 86 SER A C 1
ATOM 687 O O . SER A 1 86 ? 8.547 0.552 -6.965 1.00 86.44 86 SER A O 1
ATOM 689 N N . SER A 1 87 ? 7.044 -0.379 -5.573 1.00 89.38 87 SER A N 1
ATOM 690 C CA . SER A 1 87 ? 5.847 0.040 -6.295 1.00 89.38 87 SER A CA 1
ATOM 691 C C . SER A 1 87 ? 4.879 0.793 -5.391 1.00 89.38 87 SER A C 1
ATOM 693 O O . SER A 1 87 ? 4.677 0.410 -4.234 1.00 89.38 87 SER A O 1
ATOM 695 N N . TYR A 1 88 ? 4.237 1.816 -5.944 1.00 92.31 88 TYR A N 1
ATOM 696 C CA . TYR A 1 88 ? 3.247 2.653 -5.272 1.00 92.31 88 TYR A CA 1
ATOM 697 C C . TYR A 1 88 ? 1.813 2.223 -5.606 1.00 92.31 88 TYR A C 1
ATOM 699 O O . TYR A 1 88 ? 1.485 1.957 -6.763 1.00 92.31 88 TYR A O 1
ATOM 707 N N . PHE A 1 89 ? 0.947 2.180 -4.599 1.00 94.88 89 PHE A N 1
ATOM 708 C CA . PHE A 1 89 ? -0.482 1.919 -4.758 1.00 94.88 89 PHE A CA 1
ATOM 709 C C . PHE A 1 89 ? -1.300 2.932 -3.960 1.00 94.88 89 PHE A C 1
ATOM 711 O O . PHE A 1 89 ? -0.872 3.389 -2.896 1.00 94.88 89 PHE A O 1
ATOM 718 N N . GLU A 1 90 ? -2.509 3.217 -4.438 1.00 96.44 90 GLU A N 1
ATOM 719 C CA . GLU A 1 90 ? -3.437 4.144 -3.788 1.00 96.44 90 GLU A CA 1
ATOM 720 C C . GLU A 1 90 ? -4.850 3.574 -3.663 1.00 96.44 90 GLU A C 1
ATOM 722 O O . GLU A 1 90 ? -5.256 2.704 -4.433 1.00 96.44 90 GLU A O 1
ATOM 727 N N . SER A 1 91 ? -5.602 4.033 -2.666 1.00 97.00 91 SER A N 1
ATOM 728 C CA . SER A 1 91 ? -6.954 3.550 -2.387 1.00 97.00 91 SER A CA 1
ATOM 729 C C . SER A 1 91 ? -7.794 4.607 -1.678 1.00 97.00 91 SER A C 1
ATOM 731 O O . SER A 1 91 ? -7.311 5.274 -0.774 1.00 97.00 91 SER A O 1
ATOM 733 N N . GLN A 1 92 ? -9.077 4.737 -2.020 1.00 96.75 92 GLN A N 1
ATOM 734 C CA . GLN A 1 92 ? -9.993 5.634 -1.294 1.00 96.75 92 GLN A CA 1
ATOM 735 C C . GLN A 1 92 ? -10.537 5.015 0.001 1.00 96.75 92 GLN A C 1
ATOM 737 O O . GLN A 1 92 ? -10.916 5.734 0.921 1.00 96.75 92 GLN A O 1
ATOM 742 N N . ASP A 1 93 ? -10.596 3.685 0.075 1.00 93.88 93 ASP A N 1
ATOM 743 C CA . ASP A 1 93 ? -11.285 2.944 1.140 1.00 93.88 93 ASP A CA 1
ATOM 744 C C . ASP A 1 93 ? -10.374 1.962 1.897 1.00 93.88 93 ASP A C 1
ATOM 746 O O . ASP A 1 93 ? -10.811 1.313 2.846 1.00 93.88 93 ASP A O 1
ATOM 750 N N . GLY A 1 94 ? -9.109 1.842 1.483 1.00 91.62 94 GLY A N 1
ATOM 751 C CA . GLY A 1 94 ? -8.130 0.910 2.042 1.00 91.62 94 GLY A CA 1
ATOM 752 C C . GLY A 1 94 ? -8.347 -0.551 1.626 1.00 91.62 94 GLY A C 1
ATOM 753 O O . GLY A 1 94 ? -7.591 -1.428 2.055 1.00 91.62 94 GLY A O 1
ATOM 754 N N . LEU A 1 95 ? -9.347 -0.836 0.787 1.00 92.56 95 LEU A N 1
ATOM 755 C CA . LEU A 1 95 ? -9.724 -2.184 0.349 1.00 92.56 95 LEU A CA 1
ATOM 756 C C . LEU A 1 95 ? -9.521 -2.379 -1.153 1.00 92.56 95 LEU A C 1
ATOM 758 O O . LEU A 1 95 ? -9.056 -3.440 -1.571 1.00 92.56 95 LEU A O 1
ATOM 762 N N . ASN A 1 96 ? -9.846 -1.368 -1.954 1.00 95.44 96 ASN A N 1
ATOM 763 C CA . ASN A 1 96 ? -9.708 -1.378 -3.402 1.00 95.44 96 ASN A CA 1
ATOM 764 C C . ASN A 1 96 ? -8.508 -0.522 -3.794 1.00 95.44 96 ASN A C 1
ATOM 766 O O . ASN A 1 96 ? -8.528 0.697 -3.627 1.00 95.44 96 ASN A O 1
ATOM 770 N N . TRP A 1 97 ? -7.457 -1.173 -4.285 1.00 96.94 97 TRP A N 1
ATOM 771 C CA . TRP A 1 97 ? -6.172 -0.540 -4.560 1.00 96.94 97 TRP A CA 1
ATOM 772 C C . TRP A 1 97 ? -5.947 -0.384 -6.060 1.00 96.94 97 TRP A C 1
ATOM 774 O O . TRP A 1 97 ? -6.039 -1.356 -6.812 1.00 96.94 97 TRP A O 1
ATOM 784 N N . ALA A 1 98 ? -5.634 0.837 -6.477 1.00 96.06 98 ALA A N 1
ATOM 785 C CA . ALA A 1 98 ? -5.262 1.181 -7.836 1.00 96.06 98 ALA A CA 1
ATOM 786 C C . ALA A 1 98 ? -3.735 1.212 -7.993 1.00 96.06 98 ALA A C 1
ATOM 788 O O . ALA A 1 98 ? -2.992 1.532 -7.061 1.00 96.06 98 ALA A O 1
ATOM 789 N N . LYS A 1 99 ? -3.290 0.881 -9.207 1.00 93.69 99 LYS A N 1
ATOM 790 C CA . LYS A 1 99 ? -1.905 0.957 -9.673 1.00 93.69 99 LYS A CA 1
ATOM 791 C C . LYS A 1 99 ? -1.805 2.129 -10.664 1.00 93.69 99 LYS A C 1
ATOM 793 O O . LYS A 1 99 ? -2.104 1.930 -11.840 1.00 93.69 99 LYS A O 1
ATOM 798 N N . PRO A 1 100 ? -1.470 3.349 -10.217 1.00 93.56 100 PRO A N 1
ATOM 799 C CA . PRO A 1 100 ? -1.381 4.495 -11.116 1.00 93.56 100 PRO A CA 1
ATOM 800 C C . PRO A 1 100 ? -0.092 4.446 -11.944 1.00 93.56 100 PRO A C 1
ATOM 802 O O . PRO A 1 100 ? 0.947 3.997 -11.464 1.00 93.56 100 PRO A O 1
ATOM 805 N N . ALA A 1 101 ? -0.147 4.933 -13.184 1.00 93.06 101 ALA A N 1
ATOM 806 C CA . ALA A 1 101 ? 1.047 5.128 -14.001 1.00 93.06 101 ALA A CA 1
ATOM 807 C C . ALA A 1 101 ? 1.801 6.373 -13.510 1.00 93.06 101 ALA A C 1
ATOM 809 O O . ALA A 1 101 ? 1.320 7.496 -13.659 1.00 93.06 101 ALA A O 1
ATOM 810 N N . LEU A 1 102 ? 2.972 6.168 -12.908 1.00 90.50 102 LEU A N 1
ATOM 811 C CA . LEU A 1 102 ? 3.826 7.241 -12.399 1.00 90.50 102 LEU A CA 1
ATOM 812 C C . LEU A 1 102 ? 4.677 7.877 -13.500 1.00 90.50 102 LEU A C 1
ATOM 814 O O . LEU A 1 102 ? 5.014 9.052 -13.393 1.00 90.50 102 LEU A O 1
ATOM 818 N N . ASN A 1 103 ? 5.005 7.128 -14.557 1.00 91.44 103 ASN A N 1
ATOM 819 C CA . ASN A 1 103 ? 5.815 7.604 -15.683 1.00 91.44 103 ASN A CA 1
ATOM 820 C C . ASN A 1 103 ? 7.221 8.095 -15.284 1.00 91.44 103 ASN A C 1
ATOM 822 O O . ASN A 1 103 ? 7.755 9.016 -15.897 1.00 91.44 103 ASN A O 1
ATOM 826 N N . GLN A 1 104 ? 7.810 7.496 -14.243 1.00 86.19 104 GLN A N 1
ATOM 827 C CA . GLN A 1 104 ? 9.100 7.914 -13.670 1.00 86.19 104 GLN A CA 1
ATOM 828 C C . GLN A 1 104 ? 10.256 6.969 -14.003 1.00 86.19 104 GLN A C 1
ATOM 830 O O . GLN A 1 104 ? 11.368 7.432 -14.241 1.00 86.19 104 GLN A O 1
ATOM 835 N N . ILE A 1 105 ? 10.004 5.658 -14.008 1.00 85.75 105 ILE A N 1
ATOM 836 C CA . ILE A 1 105 ? 11.020 4.627 -14.232 1.00 85.75 105 ILE A CA 1
ATOM 837 C C . ILE A 1 105 ? 10.693 3.887 -15.523 1.00 85.75 105 ILE A C 1
ATOM 839 O O . ILE A 1 105 ? 9.592 3.359 -15.671 1.00 85.75 105 ILE A O 1
ATOM 843 N N . GLU A 1 106 ? 11.648 3.835 -16.448 1.00 89.50 106 GLU A N 1
ATOM 844 C CA . GLU A 1 106 ? 11.554 2.966 -17.619 1.00 89.50 106 GLU A CA 1
ATOM 845 C C . GLU A 1 106 ? 11.886 1.528 -17.214 1.00 89.50 106 GLU A C 1
ATOM 847 O O . GLU A 1 106 ? 12.936 1.256 -16.631 1.00 89.50 106 GLU A O 1
ATOM 852 N N . TYR A 1 107 ? 10.976 0.606 -17.507 1.00 87.12 107 TYR A N 1
ATOM 853 C CA . TYR A 1 107 ? 11.158 -0.816 -17.257 1.00 87.12 107 TYR A CA 1
ATOM 854 C C . TYR A 1 107 ? 10.338 -1.613 -18.268 1.00 87.12 107 TYR A C 1
ATOM 856 O O . TYR A 1 107 ? 9.157 -1.328 -18.467 1.00 87.12 107 TYR A O 1
ATOM 864 N N . ARG A 1 108 ? 10.968 -2.601 -18.916 1.00 90.25 108 ARG A N 1
ATOM 865 C CA . ARG A 1 108 ? 10.393 -3.340 -20.057 1.00 90.25 108 ARG A CA 1
ATOM 866 C C . ARG A 1 108 ? 9.870 -2.404 -21.152 1.00 90.25 108 ARG A C 1
ATOM 868 O O . ARG A 1 108 ? 8.735 -2.529 -21.598 1.00 90.25 108 ARG A O 1
ATOM 875 N N . GLU A 1 109 ? 10.714 -1.444 -21.537 1.00 92.62 109 GLU A N 1
ATOM 876 C CA . GLU A 1 109 ? 10.470 -0.492 -22.634 1.00 92.62 109 GLU A CA 1
ATOM 877 C C . GLU A 1 109 ? 9.249 0.427 -22.420 1.00 92.62 109 GLU A C 1
ATOM 879 O O . GLU A 1 109 ? 8.769 1.067 -23.354 1.00 92.62 109 GLU A O 1
ATOM 884 N N . THR A 1 110 ? 8.732 0.518 -21.190 1.00 92.56 110 THR A N 1
ATOM 885 C CA . THR A 1 110 ? 7.604 1.390 -20.850 1.00 92.56 110 THR A CA 1
ATOM 886 C C . THR A 1 110 ? 7.815 2.113 -19.525 1.00 92.56 110 THR A C 1
ATOM 888 O O . THR A 1 110 ? 8.389 1.579 -18.573 1.00 92.56 110 THR A O 1
ATOM 891 N N . THR A 1 111 ? 7.311 3.342 -19.445 1.00 91.69 111 THR A N 1
ATOM 892 C CA . THR A 1 111 ? 7.200 4.114 -18.202 1.00 91.69 111 THR A CA 1
ATOM 893 C C . THR A 1 111 ? 5.792 4.045 -17.602 1.00 91.69 111 THR A C 1
ATOM 895 O O . THR A 1 111 ? 5.590 4.502 -16.476 1.00 91.69 111 THR A O 1
ATOM 898 N N . GLU A 1 112 ? 4.829 3.414 -18.292 1.00 94.88 112 GLU A N 1
ATOM 899 C CA . GLU A 1 112 ? 3.441 3.227 -17.842 1.00 94.88 112 GLU A CA 1
ATOM 900 C C . GLU A 1 112 ? 3.347 2.151 -16.745 1.00 94.88 112 GLU A C 1
ATOM 902 O O . GLU A 1 112 ? 2.736 1.090 -16.879 1.00 94.88 112 GLU A O 1
ATOM 907 N N . ASN A 1 113 ? 4.004 2.419 -15.624 1.00 91.44 113 ASN A N 1
ATOM 908 C CA . ASN A 1 113 ? 4.093 1.552 -14.465 1.00 91.44 113 ASN A CA 1
ATOM 909 C C . ASN A 1 113 ? 4.038 2.385 -13.174 1.00 91.44 113 ASN A C 1
ATOM 911 O O . ASN A 1 113 ? 4.063 3.614 -13.201 1.00 91.44 113 ASN A O 1
ATOM 915 N N . ASN A 1 114 ? 3.945 1.706 -12.033 1.00 92.44 114 ASN A N 1
ATOM 916 C CA . ASN A 1 114 ? 3.876 2.328 -10.712 1.00 92.44 114 ASN A CA 1
ATOM 917 C C . ASN A 1 114 ? 5.174 2.192 -9.911 1.00 92.44 114 ASN A C 1
ATOM 919 O O . ASN A 1 114 ? 5.128 2.204 -8.677 1.00 92.44 114 ASN A O 1
ATOM 923 N N . TYR A 1 115 ? 6.307 1.993 -10.584 1.00 88.69 115 TYR A N 1
ATOM 924 C CA . TYR A 1 115 ? 7.576 1.791 -9.907 1.00 88.69 115 TYR A CA 1
ATOM 925 C C . TYR A 1 115 ? 8.164 3.120 -9.437 1.00 88.69 115 TYR A C 1
ATOM 927 O O . TYR A 1 115 ? 8.242 4.088 -10.189 1.00 88.69 115 TYR A O 1
ATOM 935 N N . LEU A 1 116 ? 8.599 3.135 -8.179 1.00 84.75 116 LEU A N 1
ATOM 936 C CA . LEU A 1 116 ? 9.442 4.188 -7.610 1.00 84.75 116 LEU A CA 1
ATOM 937 C C . LEU A 1 116 ? 10.919 3.849 -7.773 1.00 84.75 116 LEU A C 1
ATOM 939 O O . LEU A 1 116 ? 11.759 4.740 -7.863 1.00 84.75 116 LEU A O 1
ATOM 943 N N . SER A 1 117 ? 11.236 2.555 -7.798 1.00 82.50 117 SER A N 1
ATOM 944 C CA . SER A 1 117 ? 12.558 2.079 -8.154 1.00 82.50 117 SER A CA 1
ATOM 945 C C . SER A 1 117 ? 12.516 0.626 -8.616 1.00 82.50 117 SER A C 1
ATOM 947 O O . SER A 1 117 ? 11.647 -0.157 -8.216 1.00 82.50 117 SER A O 1
ATOM 949 N N . VAL A 1 118 ? 13.474 0.281 -9.467 1.00 81.62 118 VAL A N 1
ATOM 950 C CA . VAL A 1 118 ? 13.682 -1.058 -10.008 1.00 81.62 118 VAL A CA 1
ATOM 951 C C . VAL A 1 118 ? 15.176 -1.345 -9.916 1.00 81.62 118 VAL A C 1
ATOM 953 O O . VAL A 1 118 ? 15.983 -0.492 -10.287 1.00 81.62 118 VAL A O 1
ATOM 956 N N . ASP A 1 119 ? 15.541 -2.512 -9.391 1.00 71.94 119 ASP A N 1
ATOM 957 C CA . ASP A 1 119 ? 16.937 -2.946 -9.373 1.00 71.94 119 ASP A CA 1
ATOM 958 C C . ASP A 1 119 ? 17.406 -3.228 -10.806 1.00 71.94 119 ASP A C 1
ATOM 960 O O . ASP A 1 119 ? 16.719 -3.912 -11.565 1.00 71.94 119 ASP A O 1
ATOM 964 N N . GLN A 1 120 ? 18.554 -2.672 -11.196 1.00 66.00 120 GLN A N 1
ATOM 965 C CA . GLN A 1 120 ? 19.091 -2.848 -12.546 1.00 66.00 120 GLN A CA 1
ATOM 966 C C . GLN A 1 120 ? 19.902 -4.140 -12.654 1.00 66.00 120 GLN A C 1
ATOM 968 O O . GLN A 1 120 ? 20.778 -4.417 -11.835 1.00 66.00 120 GLN A O 1
ATOM 973 N N . GLU A 1 121 ? 19.627 -4.919 -13.698 1.00 60.56 121 GLU A N 1
ATOM 974 C CA . GLU A 1 121 ? 20.359 -6.145 -14.003 1.00 60.56 121 GLU A CA 1
ATOM 975 C C . GLU A 1 121 ? 21.834 -5.840 -14.328 1.00 60.56 121 GLU A C 1
ATOM 977 O O . GLU A 1 121 ? 22.149 -4.908 -15.068 1.00 60.56 121 GLU A O 1
ATOM 982 N N . GLY A 1 122 ? 22.758 -6.628 -13.769 1.00 56.41 122 GLY A N 1
ATOM 983 C CA . GLY A 1 122 ? 24.190 -6.541 -14.080 1.00 56.41 122 GLY A CA 1
ATOM 984 C C . GLY A 1 122 ? 24.951 -5.390 -13.412 1.00 56.41 122 GLY A C 1
ATOM 985 O O . GLY A 1 122 ? 26.168 -5.296 -13.593 1.00 56.41 122 GLY A O 1
ATOM 986 N N . VAL A 1 123 ? 24.288 -4.550 -12.614 1.00 57.88 123 VAL A N 1
ATOM 987 C CA . VAL A 1 123 ? 24.965 -3.549 -11.782 1.00 57.88 123 VAL A CA 1
ATOM 988 C C . VAL A 1 123 ? 25.402 -4.216 -10.470 1.00 57.88 123 VAL A C 1
ATOM 990 O O . VAL A 1 123 ? 24.556 -4.759 -9.756 1.00 57.88 123 VAL A O 1
ATOM 993 N N . PRO A 1 124 ? 26.708 -4.228 -10.131 1.00 55.25 124 PRO A N 1
ATOM 994 C CA . PRO A 1 124 ? 27.171 -4.783 -8.866 1.00 55.25 124 PRO A CA 1
ATOM 995 C C . PRO A 1 124 ? 26.477 -4.091 -7.693 1.00 55.25 124 PRO A C 1
ATOM 997 O O . PRO A 1 124 ? 26.453 -2.865 -7.618 1.00 55.25 124 PRO A O 1
ATOM 1000 N N . MET A 1 125 ? 25.953 -4.879 -6.754 1.00 55.41 125 MET A N 1
ATOM 1001 C CA . MET A 1 125 ? 25.431 -4.349 -5.497 1.00 55.41 125 MET A CA 1
ATOM 1002 C C . MET A 1 125 ? 26.577 -3.811 -4.633 1.00 55.41 125 MET A C 1
ATOM 1004 O O . MET A 1 125 ? 27.144 -4.528 -3.805 1.00 55.41 125 MET A O 1
ATOM 1008 N N . ASP A 1 126 ? 26.916 -2.543 -4.817 1.00 54.59 126 ASP A N 1
ATOM 1009 C CA . ASP A 1 126 ? 27.663 -1.747 -3.851 1.00 54.59 126 ASP A CA 1
ATOM 1010 C C . ASP A 1 126 ? 26.732 -0.729 -3.167 1.00 54.59 126 ASP A C 1
ATOM 1012 O O . ASP A 1 126 ? 25.568 -0.562 -3.532 1.00 54.59 126 ASP A O 1
ATOM 1016 N N . LEU A 1 127 ? 27.222 -0.078 -2.110 1.00 52.03 127 LEU A N 1
ATOM 1017 C CA . LEU A 1 127 ? 26.447 0.911 -1.348 1.00 52.03 127 LEU A CA 1
ATOM 1018 C C . LEU A 1 127 ? 25.991 2.112 -2.198 1.00 52.03 127 LEU A C 1
ATOM 1020 O O . LEU A 1 127 ? 25.112 2.846 -1.753 1.00 52.03 127 LEU A O 1
ATOM 1024 N N . GLU A 1 128 ? 26.591 2.324 -3.372 1.00 50.12 128 GLU A N 1
ATOM 1025 C CA . GLU A 1 128 ? 26.263 3.421 -4.287 1.00 50.12 128 GLU A CA 1
ATOM 1026 C C . GLU A 1 128 ? 25.163 3.028 -5.286 1.00 50.12 128 GLU A C 1
ATOM 1028 O O . GLU A 1 128 ? 24.352 3.876 -5.653 1.00 50.12 128 GLU A O 1
ATOM 1033 N N . ASN A 1 129 ? 25.092 1.749 -5.667 1.00 49.84 129 ASN A N 1
ATOM 1034 C CA . ASN A 1 129 ? 24.150 1.219 -6.655 1.00 49.84 129 ASN A CA 1
ATOM 1035 C C . ASN A 1 129 ? 23.001 0.400 -6.052 1.00 49.84 129 ASN A C 1
ATOM 1037 O O . ASN A 1 129 ? 22.109 -0.042 -6.778 1.00 49.84 129 ASN A O 1
ATOM 1041 N N . TYR A 1 130 ? 22.987 0.199 -4.731 1.00 56.69 130 TYR A N 1
ATOM 1042 C CA . TYR A 1 130 ? 21.831 -0.364 -4.046 1.00 56.69 130 TYR A CA 1
ATOM 1043 C C . TYR A 1 130 ? 20.640 0.578 -4.244 1.00 56.69 130 TYR A C 1
ATOM 1045 O O . TYR A 1 130 ? 20.636 1.700 -3.728 1.00 56.69 130 TYR A O 1
ATOM 1053 N N . SER A 1 131 ? 19.615 0.131 -4.974 1.00 53.91 131 SER A N 1
ATOM 1054 C CA . SER A 1 131 ? 18.359 0.866 -5.066 1.00 53.91 131 SER A CA 1
ATOM 1055 C C . SER A 1 131 ? 17.714 0.829 -3.686 1.00 53.91 131 SER A C 1
ATOM 1057 O O . SER A 1 131 ? 17.004 -0.105 -3.315 1.00 53.91 131 SER A O 1
ATOM 1059 N N . LEU A 1 132 ? 18.018 1.841 -2.871 1.00 58.56 132 LEU A N 1
ATOM 1060 C CA . LEU A 1 132 ? 17.483 2.042 -1.529 1.00 58.56 132 LEU A CA 1
ATOM 1061 C C . LEU A 1 132 ? 16.026 2.486 -1.616 1.00 58.56 132 LEU A C 1
ATOM 1063 O O . LEU A 1 132 ? 15.634 3.509 -1.052 1.00 58.56 132 LEU A O 1
ATOM 1067 N N . ALA A 1 133 ? 15.221 1.704 -2.323 1.00 62.06 133 ALA A N 1
ATOM 1068 C CA . ALA A 1 133 ? 13.821 1.950 -2.500 1.00 62.06 133 ALA A CA 1
ATOM 1069 C C . ALA A 1 133 ? 13.187 2.200 -1.133 1.00 62.06 133 ALA A C 1
ATOM 1071 O O . ALA A 1 133 ? 13.396 1.401 -0.210 1.00 62.06 133 ALA A O 1
ATOM 1072 N N . PRO A 1 134 ? 12.437 3.298 -0.960 1.00 70.12 134 PRO A N 1
ATOM 1073 C CA . PRO A 1 134 ? 11.778 3.540 0.304 1.00 70.12 134 PRO A CA 1
ATOM 1074 C C . PRO A 1 134 ? 10.852 2.355 0.584 1.00 70.12 134 PRO A C 1
ATOM 1076 O O . PRO A 1 134 ? 9.980 2.009 -0.213 1.00 70.12 134 PRO A O 1
ATOM 1079 N N . THR A 1 135 ? 11.090 1.700 1.715 1.00 69.88 135 THR A N 1
ATOM 1080 C CA . THR A 1 135 ? 10.264 0.584 2.199 1.00 69.88 135 THR A CA 1
ATOM 1081 C C . THR A 1 135 ? 9.170 1.081 3.142 1.00 69.88 135 THR A C 1
ATOM 1083 O O . THR A 1 135 ? 8.195 0.381 3.410 1.00 69.88 135 THR A O 1
ATOM 1086 N N . LEU A 1 136 ? 9.326 2.318 3.612 1.00 74.44 136 LEU A N 1
ATOM 1087 C CA . LEU A 1 136 ? 8.424 3.043 4.485 1.00 74.44 136 LEU A CA 1
ATOM 1088 C C . LEU A 1 136 ? 8.279 4.469 3.950 1.00 74.44 136 LEU A C 1
ATOM 1090 O O . LEU A 1 136 ? 9.263 5.075 3.526 1.00 74.44 136 LEU A O 1
ATOM 1094 N N . ALA A 1 137 ? 7.068 5.007 4.037 1.00 79.44 137 ALA A N 1
ATOM 1095 C CA . ALA A 1 137 ? 6.805 6.430 3.898 1.00 79.44 137 ALA A CA 1
ATOM 1096 C C . ALA A 1 137 ? 6.255 6.968 5.223 1.00 79.44 137 ALA A C 1
ATOM 1098 O O . ALA A 1 137 ? 5.410 6.330 5.854 1.00 79.44 137 ALA A O 1
ATOM 1099 N N . VAL A 1 138 ? 6.733 8.138 5.632 1.00 81.00 138 VAL A N 1
ATOM 1100 C CA . VAL A 1 138 ? 6.248 8.876 6.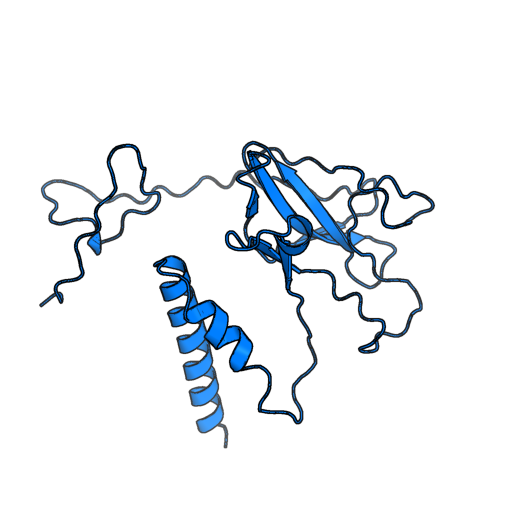799 1.00 81.00 138 VAL A CA 1
ATOM 1101 C C . VAL A 1 138 ? 5.657 10.193 6.315 1.00 81.00 138 VAL A C 1
ATOM 1103 O O . VAL A 1 138 ? 6.292 10.903 5.536 1.00 81.00 138 VAL A O 1
ATOM 1106 N N . TYR A 1 139 ? 4.444 10.501 6.773 1.00 81.12 139 TYR A N 1
ATOM 1107 C CA . TYR A 1 139 ? 3.817 11.802 6.566 1.00 81.12 139 TYR A CA 1
ATOM 1108 C C . TYR A 1 139 ? 4.297 12.776 7.641 1.00 81.12 139 TYR A C 1
ATOM 1110 O O . TYR A 1 139 ? 4.134 12.509 8.832 1.00 81.12 139 TYR A O 1
ATOM 1118 N N . ASP A 1 140 ? 4.873 13.892 7.216 1.00 83.38 140 ASP A N 1
ATOM 1119 C CA . ASP A 1 140 ? 5.227 15.015 8.075 1.00 83.38 140 ASP A CA 1
ATOM 1120 C C . ASP A 1 140 ? 4.133 16.085 7.968 1.00 83.38 140 ASP A C 1
ATOM 1122 O O . ASP A 1 140 ? 3.983 16.736 6.932 1.00 83.38 140 ASP A O 1
ATOM 1126 N N . SER A 1 141 ? 3.324 16.236 9.020 1.00 80.38 141 SER A N 1
ATOM 1127 C CA . SER A 1 141 ? 2.244 17.228 9.053 1.00 80.38 141 SER A CA 1
ATOM 1128 C C . SER A 1 141 ? 2.736 18.657 9.218 1.00 80.38 141 SER A C 1
ATOM 1130 O O . SER A 1 141 ? 1.992 19.581 8.889 1.00 80.38 141 SER A O 1
ATOM 1132 N N . ASP A 1 142 ? 3.955 18.830 9.722 1.00 84.00 142 ASP A N 1
ATOM 1133 C CA . ASP A 1 142 ? 4.438 20.105 10.248 1.00 84.00 142 ASP A CA 1
ATOM 1134 C C . ASP A 1 142 ? 5.285 20.859 9.216 1.00 84.00 142 ASP A C 1
ATOM 1136 O O . ASP A 1 142 ? 5.723 21.982 9.460 1.00 84.00 142 ASP A O 1
ATOM 1140 N N . THR A 1 143 ? 5.520 20.256 8.047 1.00 82.19 143 THR A N 1
ATOM 1141 C CA . THR A 1 143 ? 6.233 20.904 6.950 1.00 82.19 143 THR A CA 1
ATOM 1142 C C . THR A 1 143 ? 5.303 21.726 6.056 1.00 82.19 143 THR A C 1
ATOM 1144 O O . THR A 1 143 ? 4.279 21.253 5.548 1.00 82.19 143 THR A O 1
ATOM 1147 N N . ASP A 1 144 ? 5.709 22.973 5.820 1.00 83.69 144 ASP A N 1
ATOM 1148 C CA . ASP A 1 144 ? 5.054 23.875 4.872 1.00 83.69 144 ASP A CA 1
ATOM 1149 C C . ASP A 1 144 ? 5.400 23.541 3.411 1.00 83.69 144 ASP A C 1
ATOM 1151 O O . ASP A 1 144 ? 4.664 23.927 2.503 1.00 83.69 144 ASP A O 1
ATOM 1155 N N . ASP A 1 145 ? 6.483 22.795 3.163 1.00 80.50 145 ASP A N 1
ATOM 1156 C CA . ASP A 1 145 ? 6.875 22.377 1.818 1.00 80.50 145 ASP A CA 1
ATOM 1157 C C . ASP A 1 145 ? 6.094 21.116 1.403 1.00 80.50 145 ASP A C 1
ATOM 1159 O O . ASP A 1 145 ? 6.316 20.031 1.953 1.00 80.50 145 ASP A O 1
ATOM 1163 N N . PRO A 1 146 ? 5.180 21.203 0.417 1.00 74.25 146 PRO A N 1
ATOM 1164 C CA . PRO A 1 146 ? 4.428 20.042 -0.043 1.00 74.25 146 PRO A CA 1
ATOM 1165 C C . PRO A 1 146 ? 5.319 18.925 -0.603 1.00 74.25 146 PRO A C 1
ATOM 1167 O O . PRO A 1 146 ? 4.910 17.766 -0.537 1.00 74.25 146 PRO A O 1
ATOM 1170 N N . LEU A 1 147 ? 6.524 19.232 -1.096 1.00 74.62 147 LEU A N 1
ATOM 1171 C CA . LEU A 1 147 ? 7.469 18.232 -1.605 1.00 74.62 147 LEU A CA 1
ATOM 1172 C C . LEU A 1 147 ? 8.235 17.511 -0.487 1.00 74.62 147 LEU A C 1
ATOM 1174 O O . LEU A 1 147 ? 8.699 16.392 -0.694 1.00 74.62 147 LEU A O 1
ATOM 1178 N N . ALA A 1 148 ? 8.329 18.102 0.707 1.00 75.12 148 ALA A N 1
ATOM 1179 C CA . ALA A 1 148 ? 8.980 17.500 1.874 1.00 75.12 148 ALA A CA 1
ATOM 1180 C C . ALA A 1 148 ? 8.009 16.731 2.790 1.00 75.12 148 ALA A C 1
ATOM 1182 O O . ALA A 1 148 ? 8.423 16.142 3.794 1.00 75.12 148 ALA A O 1
ATOM 1183 N N . ARG A 1 149 ? 6.714 16.739 2.449 1.00 80.75 149 ARG A N 1
ATOM 1184 C CA . ARG A 1 149 ? 5.611 16.187 3.251 1.00 80.75 149 ARG A CA 1
ATOM 1185 C C . ARG A 1 149 ? 5.665 14.672 3.403 1.00 80.75 149 ARG A C 1
ATOM 1187 O O . ARG A 1 149 ? 5.211 14.142 4.412 1.00 80.75 149 ARG A O 1
ATOM 1194 N N . PHE A 1 150 ? 6.239 13.978 2.424 1.00 79.00 150 PHE A N 1
ATOM 1195 C CA . PHE A 1 150 ? 6.464 12.538 2.483 1.00 79.00 150 PHE A CA 1
ATOM 1196 C C . PHE A 1 150 ? 7.958 12.250 2.553 1.00 79.00 150 PHE A C 1
ATOM 1198 O O . PHE A 1 150 ? 8.720 12.631 1.667 1.00 79.00 150 PHE A O 1
ATOM 1205 N N . LYS A 1 151 ? 8.374 11.544 3.605 1.00 80.31 151 LYS A N 1
ATOM 1206 C CA . LYS A 1 151 ? 9.766 11.135 3.819 1.00 80.31 151 LYS A CA 1
ATOM 1207 C C . LYS A 1 151 ? 9.880 9.624 3.683 1.00 80.31 151 LYS A C 1
ATOM 1209 O O . LYS A 1 151 ? 9.139 8.885 4.329 1.00 80.31 151 LYS A O 1
ATOM 1214 N N . GLY A 1 152 ? 10.802 9.169 2.841 1.00 73.62 152 GLY A N 1
ATOM 1215 C CA . GLY A 1 152 ? 11.098 7.751 2.665 1.00 73.62 152 GLY A CA 1
ATOM 1216 C C . GLY A 1 152 ? 12.105 7.249 3.699 1.00 73.62 152 GLY A C 1
ATOM 1217 O O . GLY A 1 152 ? 13.081 7.940 3.986 1.00 73.62 152 GLY A O 1
ATOM 1218 N N . ALA A 1 153 ? 11.904 6.041 4.226 1.00 70.75 153 ALA A N 1
ATOM 1219 C CA . ALA A 1 153 ? 12.941 5.312 4.956 1.00 70.75 153 ALA A CA 1
ATOM 1220 C C . ALA A 1 153 ? 13.261 3.988 4.256 1.00 70.75 153 ALA A C 1
ATOM 1222 O O . ALA A 1 153 ? 12.385 3.297 3.725 1.00 70.75 153 ALA A O 1
ATOM 1223 N N . THR A 1 154 ? 14.541 3.639 4.264 1.00 67.25 154 THR A N 1
ATOM 1224 C CA . THR A 1 154 ? 15.095 2.475 3.575 1.00 67.25 154 THR A CA 1
ATOM 1225 C C . THR A 1 154 ? 15.833 1.575 4.560 1.00 67.25 154 THR A C 1
ATOM 1227 O O . THR A 1 154 ? 16.281 2.030 5.614 1.00 67.25 154 THR A O 1
ATOM 1230 N N . TYR A 1 155 ? 15.942 0.291 4.233 1.00 56.28 155 TYR A N 1
ATOM 1231 C CA . TYR A 1 155 ? 16.693 -0.669 5.032 1.00 56.28 155 TYR A CA 1
ATOM 1232 C C . TYR A 1 155 ? 18.109 -0.804 4.467 1.00 56.28 155 TYR A C 1
ATOM 1234 O O . TYR A 1 155 ? 18.280 -1.293 3.355 1.00 56.28 155 TYR A O 1
ATOM 1242 N N . ILE A 1 156 ? 19.127 -0.417 5.242 1.00 55.31 156 ILE A N 1
ATOM 1243 C CA . ILE A 1 156 ? 20.535 -0.657 4.892 1.00 55.31 156 ILE A CA 1
ATOM 1244 C C . ILE A 1 156 ? 21.009 -1.902 5.646 1.00 55.31 156 ILE A C 1
ATOM 1246 O O . ILE A 1 156 ? 21.451 -1.842 6.796 1.00 55.31 156 ILE A O 1
ATOM 1250 N N . GLY A 1 157 ? 20.909 -3.064 5.003 1.00 42.19 157 GLY A N 1
ATOM 1251 C CA . GLY A 1 157 ? 21.468 -4.310 5.523 1.00 42.19 157 GLY A CA 1
ATOM 1252 C C . GLY A 1 157 ? 22.983 -4.354 5.329 1.00 42.19 157 GLY A C 1
ATOM 1253 O O . GLY A 1 157 ? 23.446 -4.913 4.344 1.00 42.19 157 GLY A O 1
ATOM 1254 N N . GLY A 1 158 ? 23.768 -3.770 6.244 1.00 34.00 158 GLY A N 1
ATOM 1255 C CA . GLY A 1 158 ? 25.236 -3.832 6.129 1.00 34.00 158 GLY A CA 1
ATOM 1256 C C . GLY A 1 158 ? 26.092 -3.194 7.229 1.00 34.00 158 GLY A C 1
ATOM 1257 O O . GLY A 1 158 ? 27.288 -3.474 7.291 1.00 34.00 158 GLY A O 1
ATOM 1258 N N . LEU A 1 159 ? 25.543 -2.393 8.146 1.00 36.25 159 LEU A N 1
ATOM 1259 C CA . LEU A 1 159 ? 26.337 -1.761 9.212 1.00 36.25 159 LEU A CA 1
ATOM 1260 C C . LEU A 1 159 ? 26.440 -2.640 10.473 1.00 36.25 159 LEU A C 1
ATOM 1262 O O . LEU A 1 159 ? 25.926 -2.340 11.546 1.00 36.25 159 LEU A O 1
ATOM 1266 N N . GLN A 1 160 ? 27.197 -3.731 10.360 1.00 37.94 160 GLN A N 1
ATOM 1267 C CA . GLN A 1 160 ? 27.921 -4.316 11.495 1.00 37.94 160 GLN A CA 1
ATOM 1268 C C . GLN A 1 160 ? 29.406 -4.365 11.141 1.00 37.94 160 GLN A C 1
ATOM 1270 O O . GLN A 1 160 ? 29.929 -5.411 10.771 1.00 37.94 160 GLN A O 1
ATOM 1275 N N . ARG A 1 161 ? 30.078 -3.212 11.251 1.00 31.77 161 ARG A N 1
ATOM 1276 C CA . ARG A 1 161 ? 31.466 -3.064 11.732 1.00 31.77 161 ARG A CA 1
ATOM 1277 C C . ARG A 1 161 ? 31.881 -1.594 11.614 1.00 31.77 161 ARG A C 1
ATOM 1279 O O . ARG A 1 161 ? 32.112 -1.089 10.528 1.00 31.77 161 ARG A O 1
ATOM 1286 N N . ASN A 1 162 ? 32.025 -0.944 12.768 1.00 29.17 162 ASN A N 1
ATOM 1287 C CA . ASN A 1 162 ? 32.752 0.316 12.967 1.00 29.17 162 ASN A CA 1
ATOM 1288 C C . ASN A 1 162 ? 32.098 1.619 12.470 1.00 29.17 162 ASN A C 1
ATOM 1290 O O . ASN A 1 162 ? 32.652 2.311 11.623 1.00 29.17 162 ASN A O 1
ATOM 1294 N N . ARG A 1 163 ? 30.997 2.030 13.113 1.00 26.17 163 ARG A N 1
ATOM 1295 C CA . ARG A 1 163 ? 30.797 3.420 13.580 1.00 26.17 163 ARG A CA 1
ATOM 1296 C C . ARG A 1 163 ? 29.566 3.492 14.489 1.00 26.17 163 ARG A C 1
ATOM 1298 O O . ARG A 1 163 ? 28.470 3.848 14.080 1.00 26.17 163 ARG A O 1
ATOM 1305 N N . PHE A 1 164 ? 29.761 3.154 15.762 1.00 32.12 164 PHE A N 1
ATOM 1306 C CA . PHE A 1 164 ? 28.924 3.726 16.815 1.00 32.12 164 PHE A CA 1
ATOM 1307 C C . PHE A 1 164 ? 29.085 5.249 16.725 1.00 32.12 164 PHE A C 1
ATOM 1309 O O . PHE A 1 164 ? 30.226 5.698 16.783 1.00 32.12 164 PHE A O 1
ATOM 1316 N N . GLN A 1 165 ? 27.990 5.995 16.522 1.00 28.78 165 GLN A N 1
ATOM 1317 C CA . GLN A 1 165 ? 27.716 7.365 17.022 1.00 28.78 165 GLN A CA 1
ATOM 1318 C C . GLN A 1 165 ? 26.706 8.164 16.162 1.00 28.78 165 GLN A C 1
ATOM 1320 O O . GLN A 1 165 ? 26.221 9.176 16.649 1.00 28.78 165 GLN A O 1
ATOM 1325 N N . SER A 1 166 ? 26.303 7.744 14.952 1.00 31.55 166 SER A N 1
ATOM 1326 C CA . SER A 1 166 ? 25.376 8.563 14.130 1.00 31.55 166 SER A CA 1
ATOM 1327 C C . SER A 1 166 ? 23.915 8.096 14.056 1.00 31.55 166 SER A C 1
ATOM 1329 O O . SER A 1 166 ? 23.072 8.875 13.629 1.00 31.55 166 SER A O 1
ATOM 1331 N N . GLU A 1 167 ? 23.562 6.892 14.518 1.00 34.72 167 GLU A N 1
ATOM 1332 C CA . GLU A 1 167 ? 22.181 6.374 14.386 1.00 34.72 167 GLU A CA 1
ATOM 1333 C C . GLU A 1 167 ? 21.293 6.541 15.632 1.00 34.72 167 GLU A C 1
ATOM 1335 O O . GLU A 1 167 ? 20.084 6.343 15.555 1.00 34.72 167 GLU A O 1
ATOM 1340 N N . LEU A 1 168 ? 21.831 6.997 16.770 1.00 29.80 168 LEU A N 1
ATOM 1341 C CA . LEU A 1 168 ? 20.997 7.280 17.950 1.00 29.80 168 LEU A CA 1
ATOM 1342 C C . LEU A 1 168 ? 20.271 8.635 17.893 1.00 29.80 168 LEU A C 1
ATOM 1344 O O . LEU A 1 168 ? 19.334 8.850 18.657 1.00 29.80 168 LEU A O 1
ATOM 1348 N N . VAL A 1 169 ? 20.658 9.550 16.998 1.00 33.94 169 VAL A N 1
ATOM 1349 C CA . VAL A 1 169 ? 20.064 10.900 16.955 1.00 33.94 169 VAL A CA 1
ATOM 1350 C C . VAL A 1 169 ? 18.712 10.903 16.232 1.00 33.94 169 VAL A C 1
ATOM 1352 O O . VAL A 1 169 ? 17.783 11.566 16.686 1.00 33.94 169 VAL A O 1
ATOM 1355 N N . PHE A 1 170 ? 18.553 10.103 15.172 1.00 32.84 170 PHE A N 1
ATOM 1356 C CA . PHE A 1 170 ? 17.313 10.080 14.385 1.00 32.84 170 PHE A CA 1
ATOM 1357 C C . PHE A 1 170 ? 16.178 9.309 15.073 1.00 32.84 170 PHE A C 1
ATOM 1359 O O . PHE A 1 170 ? 15.025 9.741 15.032 1.00 32.84 170 PHE A O 1
ATOM 1366 N N . LEU A 1 171 ? 16.503 8.221 15.783 1.00 32.81 171 LEU A N 1
ATOM 1367 C CA . LEU A 1 171 ? 15.517 7.487 16.580 1.00 32.81 171 LEU A CA 1
ATOM 1368 C C . LEU A 1 171 ? 15.054 8.320 17.792 1.00 32.81 171 LEU A C 1
ATOM 1370 O O . LEU A 1 171 ? 13.864 8.358 18.089 1.00 32.81 171 LEU A O 1
ATOM 1374 N N . CYS A 1 172 ? 15.957 9.071 18.438 1.00 27.64 172 CYS A N 1
ATOM 1375 C CA . CYS A 1 172 ? 15.598 9.959 19.551 1.00 27.64 172 CYS A CA 1
ATOM 1376 C C . CYS A 1 172 ? 14.796 11.201 19.123 1.00 27.64 172 CYS A C 1
ATOM 1378 O O . CYS A 1 172 ? 13.955 11.659 19.894 1.00 27.64 172 CYS A O 1
ATOM 1380 N N . GLN A 1 173 ? 15.002 11.741 17.915 1.00 31.62 173 GLN A N 1
ATOM 1381 C CA . GLN A 1 173 ? 14.244 12.911 17.446 1.00 31.62 173 GLN A CA 1
ATOM 1382 C C . GLN A 1 173 ? 12.810 12.574 17.007 1.00 31.62 173 GLN A C 1
ATOM 1384 O O . GLN A 1 173 ? 11.920 13.389 17.240 1.00 31.62 173 GLN A O 1
ATOM 1389 N N . MET A 1 174 ? 12.540 11.371 16.482 1.00 35.69 174 MET A N 1
ATOM 1390 C CA . MET A 1 174 ? 11.154 10.924 16.238 1.00 35.69 174 MET A CA 1
ATOM 1391 C C . MET A 1 174 ? 10.408 10.559 17.533 1.00 35.69 174 MET A C 1
ATOM 1393 O O . MET A 1 174 ? 9.193 10.733 17.617 1.00 35.69 174 MET A O 1
ATOM 1397 N N . LEU A 1 175 ? 11.120 10.092 18.566 1.00 39.00 175 LEU A N 1
ATOM 1398 C CA . LEU A 1 175 ? 10.525 9.715 19.855 1.00 39.00 175 LEU A CA 1
ATOM 1399 C C . LEU A 1 175 ? 10.178 10.917 20.752 1.00 39.00 175 LEU A C 1
ATOM 1401 O O . LEU A 1 175 ? 9.360 10.781 21.660 1.00 39.00 175 LEU A O 1
ATOM 1405 N N . ALA A 1 176 ? 10.745 12.099 20.496 1.00 32.12 176 ALA A N 1
ATOM 1406 C CA . ALA A 1 176 ? 10.478 13.304 21.284 1.00 32.12 176 ALA A CA 1
ATOM 1407 C C . ALA A 1 176 ? 9.196 14.062 20.872 1.00 32.12 176 ALA A C 1
ATOM 1409 O O . ALA A 1 176 ? 8.767 14.953 21.606 1.00 32.12 176 ALA A O 1
ATOM 1410 N N . ALA A 1 177 ? 8.573 13.725 19.732 1.00 37.09 177 ALA A N 1
ATOM 1411 C CA . ALA A 1 177 ? 7.530 14.559 19.120 1.00 37.09 177 ALA A CA 1
ATOM 1412 C C . ALA A 1 177 ? 6.094 13.983 19.111 1.00 37.09 177 ALA A C 1
ATOM 1414 O O . ALA A 1 177 ? 5.176 14.703 18.735 1.00 37.09 177 ALA A O 1
ATOM 1415 N N . GLY A 1 178 ? 5.832 12.737 19.535 1.00 35.09 178 GLY A N 1
ATOM 1416 C CA . GLY A 1 178 ? 4.525 12.104 19.269 1.00 35.09 178 GLY A CA 1
ATOM 1417 C C . GLY A 1 178 ? 3.887 11.341 20.428 1.00 35.09 178 GLY A C 1
ATOM 1418 O O . GLY A 1 178 ? 4.229 10.190 20.682 1.00 35.09 178 GLY A O 1
ATOM 1419 N N . ARG A 1 179 ? 2.882 11.955 21.070 1.00 37.72 179 ARG A N 1
ATOM 1420 C CA . ARG A 1 179 ? 1.969 11.353 22.062 1.00 37.72 179 ARG A CA 1
ATOM 1421 C C . ARG A 1 179 ? 0.973 10.385 21.397 1.00 37.72 179 ARG A C 1
ATOM 1423 O O . ARG A 1 179 ? -0.178 10.750 21.176 1.00 37.72 179 ARG A O 1
ATOM 1430 N N . CYS A 1 180 ? 1.392 9.164 21.074 1.00 33.94 180 CYS A N 1
ATOM 1431 C CA . CYS A 1 180 ? 0.487 8.111 20.603 1.00 33.94 180 CYS A CA 1
ATOM 1432 C C . CYS A 1 180 ? 0.806 6.777 21.297 1.00 33.94 180 CYS A C 1
ATOM 1434 O O . CYS A 1 180 ? 1.945 6.326 21.297 1.00 33.94 180 CYS A O 1
ATOM 1436 N N . CYS A 1 181 ? -0.186 6.102 21.882 1.00 37.12 181 CYS A N 1
ATOM 1437 C CA . CYS A 1 181 ? 0.037 4.840 22.606 1.00 37.12 181 CYS A CA 1
ATOM 1438 C C . CYS A 1 181 ? 0.614 3.722 21.710 1.00 37.12 181 CYS A C 1
ATOM 1440 O O . CYS A 1 181 ? 1.311 2.831 22.190 1.00 37.12 181 CYS A O 1
ATOM 1442 N N . ILE A 1 182 ? 0.406 3.804 20.391 1.00 42.59 182 ILE A N 1
ATOM 1443 C CA . ILE A 1 182 ? 0.947 2.848 19.412 1.00 42.59 182 ILE A CA 1
ATOM 1444 C C . ILE A 1 182 ? 2.471 2.993 19.259 1.00 42.59 182 ILE A C 1
ATOM 1446 O O . ILE A 1 182 ? 3.169 1.984 19.144 1.00 42.59 182 ILE A O 1
ATOM 1450 N N . THR A 1 183 ? 3.018 4.215 19.316 1.00 44.84 183 THR A N 1
ATOM 1451 C CA . THR A 1 183 ? 4.478 4.419 19.297 1.00 44.84 183 THR A CA 1
ATOM 1452 C C . THR A 1 183 ? 5.119 3.956 20.607 1.00 44.84 183 THR A C 1
ATOM 1454 O O . THR A 1 183 ? 6.230 3.431 20.581 1.00 44.84 183 THR A O 1
ATOM 1457 N N . GLN A 1 184 ? 4.393 4.033 21.728 1.00 41.28 184 GLN A N 1
ATOM 1458 C CA . GLN A 1 184 ? 4.827 3.515 23.032 1.00 41.28 184 GLN A CA 1
ATOM 1459 C C . GLN A 1 184 ? 4.921 1.975 23.061 1.00 41.28 184 GLN A C 1
ATOM 1461 O O . GLN A 1 184 ? 5.893 1.424 23.579 1.00 41.28 184 GLN A O 1
ATOM 1466 N N . LEU A 1 185 ? 3.942 1.274 22.479 1.00 42.22 185 LEU A N 1
ATOM 1467 C CA . LEU A 1 185 ? 3.920 -0.196 22.419 1.00 42.22 185 LEU A CA 1
ATOM 1468 C C . LEU A 1 185 ? 4.979 -0.750 21.458 1.00 42.22 185 LEU A C 1
ATOM 1470 O O . LEU A 1 185 ? 5.665 -1.721 21.782 1.00 42.22 185 LEU A O 1
ATOM 1474 N N . LEU A 1 186 ? 5.174 -0.098 20.306 1.00 47.81 186 LEU A N 1
ATOM 1475 C CA . LEU A 1 186 ? 6.275 -0.422 19.394 1.00 47.81 186 LEU A CA 1
ATOM 1476 C C . LEU A 1 186 ? 7.637 -0.164 20.055 1.00 47.81 186 LEU A C 1
ATOM 1478 O O . LEU A 1 186 ? 8.546 -0.977 19.906 1.00 47.81 186 LEU A O 1
ATOM 1482 N N . PHE A 1 187 ? 7.762 0.904 20.850 1.00 51.19 187 PHE A N 1
ATOM 1483 C CA . PHE A 1 187 ? 8.962 1.179 21.640 1.00 51.19 187 PHE A CA 1
ATOM 1484 C C . PHE A 1 187 ? 9.233 0.083 22.683 1.00 51.19 187 PHE A C 1
ATOM 1486 O O . PHE A 1 187 ? 10.345 -0.435 22.736 1.00 51.19 187 PHE A O 1
ATOM 1493 N N . GLN A 1 188 ? 8.232 -0.340 23.463 1.00 42.72 188 GLN A N 1
ATOM 1494 C CA . GLN A 1 188 ? 8.401 -1.418 24.450 1.00 42.72 188 GLN A CA 1
ATOM 1495 C C . GLN A 1 188 ? 8.761 -2.763 23.804 1.00 42.72 188 GLN A C 1
ATOM 1497 O O . GLN A 1 188 ? 9.602 -3.492 24.338 1.00 42.72 188 GLN A O 1
ATOM 1502 N N . ALA A 1 189 ? 8.179 -3.078 22.644 1.00 43.47 189 ALA A N 1
ATOM 1503 C CA . ALA A 1 189 ? 8.500 -4.291 21.898 1.00 43.47 189 ALA A CA 1
ATOM 1504 C C . ALA A 1 189 ? 9.940 -4.267 21.360 1.00 43.47 189 ALA A C 1
ATOM 1506 O O . ALA A 1 189 ? 10.678 -5.238 21.530 1.00 43.47 189 ALA A O 1
ATOM 1507 N N . VAL A 1 190 ? 10.370 -3.147 20.770 1.00 51.06 190 VAL A N 1
ATOM 1508 C CA . VAL A 1 190 ? 11.738 -2.981 20.251 1.00 51.06 190 VAL A CA 1
ATOM 1509 C C . VAL A 1 190 ? 12.765 -2.993 21.386 1.00 51.06 190 VAL A C 1
ATOM 1511 O O . VAL A 1 190 ? 13.778 -3.682 21.277 1.00 51.06 190 VAL A O 1
ATOM 1514 N N . MET A 1 191 ? 12.490 -2.316 22.503 1.00 51.66 191 MET A N 1
ATOM 1515 C CA . MET A 1 191 ? 13.385 -2.308 23.666 1.00 51.66 191 MET A CA 1
ATOM 1516 C C . MET A 1 191 ? 13.497 -3.689 24.323 1.00 51.66 191 MET A C 1
ATOM 1518 O O . MET A 1 191 ? 14.605 -4.110 24.639 1.00 51.66 191 MET A O 1
ATOM 1522 N N . SER A 1 192 ? 12.399 -4.445 24.432 1.00 41.41 192 SER A N 1
ATOM 1523 C CA . SER A 1 192 ? 12.435 -5.819 24.964 1.00 41.41 192 SER A CA 1
ATOM 1524 C C . SER A 1 192 ? 13.247 -6.768 24.073 1.00 41.41 192 SER A C 1
ATOM 1526 O O . SER A 1 192 ? 13.954 -7.641 24.575 1.00 41.41 192 SER A O 1
ATOM 1528 N N . ILE A 1 193 ? 13.194 -6.588 22.747 1.00 51.12 193 ILE A N 1
ATOM 1529 C CA . ILE A 1 193 ? 14.020 -7.353 21.799 1.00 51.12 193 ILE A CA 1
ATOM 1530 C C . ILE A 1 193 ? 15.502 -6.996 21.972 1.00 51.12 193 ILE A C 1
ATOM 1532 O O . ILE A 1 193 ? 16.347 -7.891 21.997 1.00 51.12 193 ILE A O 1
ATOM 1536 N N . ILE A 1 194 ? 15.826 -5.711 22.139 1.00 50.66 194 ILE A N 1
ATOM 1537 C CA . ILE A 1 194 ? 17.202 -5.249 22.367 1.00 50.66 194 ILE A CA 1
ATOM 1538 C C . ILE A 1 194 ? 17.750 -5.796 23.694 1.00 50.66 194 ILE A C 1
ATOM 1540 O O . ILE A 1 194 ? 18.863 -6.321 23.718 1.00 50.66 194 ILE A O 1
ATOM 1544 N N . GLU A 1 195 ? 16.976 -5.744 24.779 1.00 53.84 195 GLU A N 1
ATOM 1545 C CA . GLU A 1 195 ? 17.374 -6.297 26.080 1.00 53.84 195 GLU A CA 1
ATOM 1546 C C . GLU A 1 195 ? 17.568 -7.817 26.023 1.00 53.84 195 GLU A C 1
ATOM 1548 O O . GLU A 1 195 ? 18.580 -8.323 26.513 1.00 53.84 195 GLU A O 1
ATOM 1553 N N . ALA A 1 196 ? 16.675 -8.546 25.345 1.00 46.03 196 ALA A N 1
ATOM 1554 C CA . ALA A 1 196 ? 16.824 -9.984 25.126 1.00 46.03 196 ALA A CA 1
ATOM 1555 C C . ALA A 1 196 ? 18.087 -10.316 24.308 1.00 46.03 196 ALA A C 1
ATOM 1557 O O . ALA A 1 196 ? 18.800 -11.273 24.618 1.00 46.03 196 ALA A O 1
ATOM 1558 N N . MET A 1 197 ? 18.412 -9.504 23.296 1.00 43.56 197 MET A N 1
ATOM 1559 C CA . MET A 1 197 ? 19.627 -9.658 22.490 1.00 43.56 197 MET A CA 1
ATOM 1560 C C . MET A 1 197 ? 20.910 -9.354 23.277 1.00 43.56 197 MET A C 1
ATOM 1562 O O . MET A 1 197 ? 21.923 -10.026 23.070 1.00 43.56 197 MET A O 1
ATOM 1566 N N . ILE A 1 198 ? 20.884 -8.369 24.180 1.00 53.06 198 ILE A N 1
ATOM 1567 C CA . ILE A 1 198 ? 22.010 -8.050 25.073 1.00 53.06 198 ILE A CA 1
ATOM 1568 C C . ILE A 1 198 ? 22.203 -9.173 26.100 1.00 53.06 198 ILE A C 1
ATOM 1570 O O . ILE A 1 198 ? 23.331 -9.622 26.313 1.00 53.06 198 ILE A O 1
ATOM 1574 N N . TRP A 1 199 ? 21.113 -9.679 26.680 1.00 53.25 199 TRP A N 1
ATOM 1575 C CA . TRP A 1 199 ? 21.146 -10.772 27.650 1.00 53.25 199 TRP A CA 1
ATOM 1576 C C . TRP A 1 199 ? 21.697 -12.073 27.042 1.00 53.25 199 TRP A C 1
ATOM 1578 O O . TRP A 1 199 ? 22.597 -12.688 27.615 1.00 53.25 199 TRP A O 1
ATOM 1588 N N . LEU A 1 200 ? 21.256 -12.437 25.830 1.00 44.62 200 LEU A N 1
ATOM 1589 C CA . LEU A 1 200 ? 21.760 -13.606 25.094 1.00 44.62 200 LEU A CA 1
ATOM 1590 C C . LEU A 1 200 ? 23.254 -13.497 24.744 1.00 44.62 200 LEU A C 1
ATOM 1592 O O . LEU A 1 200 ? 23.951 -14.510 24.714 1.00 44.62 200 LEU A O 1
ATOM 1596 N N . ARG A 1 201 ? 23.773 -12.283 24.512 1.00 43.12 201 ARG A N 1
ATOM 1597 C CA . ARG A 1 201 ? 25.208 -12.063 24.259 1.00 43.12 201 ARG A CA 1
ATOM 1598 C C . ARG A 1 201 ? 26.074 -12.191 25.513 1.00 43.12 201 ARG A C 1
ATOM 1600 O O .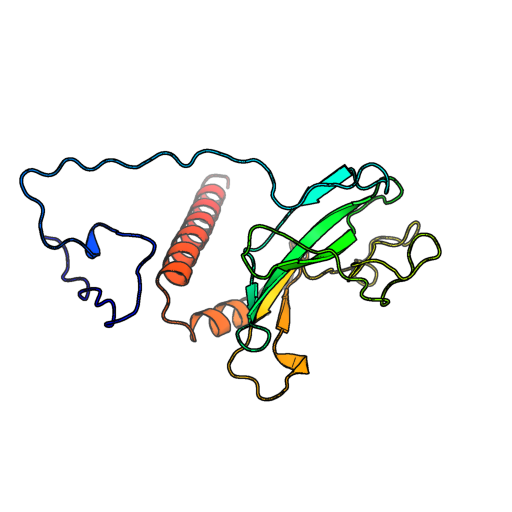 ARG A 1 201 ? 27.225 -12.586 25.384 1.00 43.12 201 ARG A O 1
ATOM 1607 N N . GLY A 1 202 ? 25.542 -11.896 26.700 1.00 50.47 202 GLY A N 1
ATOM 1608 C CA . GLY A 1 202 ? 26.286 -11.994 27.962 1.00 50.47 202 GLY A CA 1
ATOM 1609 C C . GLY A 1 202 ? 26.479 -13.419 28.496 1.00 50.47 202 GLY A C 1
ATOM 1610 O O . GLY A 1 202 ? 27.256 -13.608 29.421 1.00 50.47 202 GLY A O 1
ATOM 1611 N N . HIS A 1 203 ? 25.771 -14.415 27.950 1.00 47.47 203 HIS A N 1
ATOM 1612 C CA . HIS A 1 203 ? 25.884 -15.830 28.351 1.00 47.47 203 HIS A CA 1
ATOM 1613 C C . HIS A 1 203 ? 26.661 -16.696 27.344 1.00 47.47 203 HIS A C 1
ATOM 1615 O O . HIS A 1 203 ? 26.861 -17.884 27.585 1.00 47.47 203 HIS A O 1
ATOM 1621 N N . LEU A 1 204 ? 27.090 -16.119 26.216 1.00 42.62 204 LEU A N 1
ATOM 1622 C CA . LEU A 1 204 ? 27.868 -16.801 25.172 1.00 42.62 204 LEU A CA 1
ATOM 1623 C C . LEU A 1 204 ? 29.345 -16.361 25.137 1.00 42.62 204 LEU A C 1
ATOM 1625 O O . LEU A 1 204 ? 30.045 -16.657 24.168 1.00 42.62 204 LEU A O 1
ATOM 1629 N N . SER A 1 205 ? 29.811 -15.664 26.179 1.00 44.97 205 SER A N 1
ATOM 1630 C CA . SER A 1 205 ? 31.213 -15.285 26.406 1.00 44.97 205 SER A CA 1
ATOM 1631 C C . SER A 1 205 ? 31.794 -15.999 27.615 1.00 44.97 205 SER A C 1
ATOM 1633 O O . SER A 1 205 ? 31.126 -15.924 28.672 1.00 44.97 205 SER A O 1
#

Secondary structure (DSSP, 8-state):
----PPP----TT---S---TTS-S---S-----PPP-----SS---GGGTEEEEEESSPPEEETTTTEEEEEEEEEESS-SS-EEEEEEESSSSS-B------S-BTTB--S-EEE-PPTT----TTTS----SEEEE-SS-S-TTTSEEEE---TT--SS-TTSSHHHHHHHHTS---HHHHHHHHHHHHHHHHHHHHHHT--